Protein AF-A0A1Q3UR33-F1 (afdb_monomer_lite)

Structure (mmCIF, N/CA/C/O backbone):
data_AF-A0A1Q3UR33-F1
#
_entry.id   AF-A0A1Q3UR33-F1
#
loop_
_atom_site.group_PDB
_atom_site.id
_atom_site.type_symbol
_atom_site.label_atom_id
_atom_site.label_alt_id
_atom_site.label_comp_id
_atom_site.label_asym_id
_atom_site.label_entity_id
_atom_site.label_seq_id
_atom_site.pdbx_PDB_ins_code
_atom_site.Cartn_x
_atom_site.Cartn_y
_atom_site.Cartn_z
_atom_site.occupancy
_atom_site.B_iso_or_equiv
_atom_site.auth_seq_id
_atom_site.auth_comp_id
_atom_site.auth_asym_id
_atom_site.auth_atom_id
_atom_site.pdbx_PDB_model_num
ATOM 1 N N . MET A 1 1 ? -14.609 -17.895 -24.649 1.00 32.88 1 MET A N 1
ATOM 2 C CA . MET A 1 1 ? -13.501 -18.134 -23.699 1.00 32.88 1 MET A CA 1
ATOM 3 C C . MET A 1 1 ? -12.536 -16.966 -23.807 1.00 32.88 1 MET A C 1
ATOM 5 O O . MET A 1 1 ? -11.910 -16.804 -24.847 1.00 32.88 1 MET A O 1
ATOM 9 N N . ALA A 1 2 ? -12.515 -16.084 -22.807 1.00 29.06 2 ALA A N 1
ATOM 10 C CA . ALA A 1 2 ? -11.642 -14.914 -22.807 1.00 29.06 2 ALA A CA 1
ATOM 11 C C . ALA A 1 2 ? -10.185 -15.368 -22.636 1.00 29.06 2 ALA A C 1
ATOM 13 O O . ALA A 1 2 ? -9.880 -16.125 -21.716 1.00 29.06 2 ALA A O 1
ATOM 14 N N . ARG A 1 3 ? -9.291 -14.920 -23.525 1.00 26.41 3 ARG A N 1
ATOM 15 C CA . ARG A 1 3 ? -7.846 -15.006 -23.297 1.00 26.41 3 ARG A CA 1
ATOM 16 C C . ARG A 1 3 ? -7.556 -14.203 -22.029 1.00 26.41 3 ARG A C 1
ATOM 18 O O . ARG A 1 3 ? -7.662 -12.981 -22.063 1.00 26.41 3 ARG A O 1
ATOM 25 N N . GLN A 1 4 ? -7.217 -14.875 -20.930 1.00 27.91 4 GLN A N 1
ATOM 26 C CA . GLN A 1 4 ? -6.514 -14.233 -19.825 1.00 27.91 4 GLN A CA 1
ATOM 27 C C . GLN A 1 4 ? -5.222 -13.672 -20.417 1.00 27.91 4 GLN A C 1
ATOM 29 O O . GLN A 1 4 ? -4.294 -14.414 -20.740 1.00 27.91 4 GLN A O 1
ATOM 34 N N . SER A 1 5 ? -5.181 -12.362 -20.651 1.00 31.56 5 SER A N 1
ATOM 35 C CA . SER A 1 5 ? -3.905 -11.686 -20.788 1.00 31.56 5 SER A CA 1
ATOM 36 C C . SER A 1 5 ? -3.177 -11.924 -19.472 1.00 31.56 5 SER A C 1
ATOM 38 O O . SER A 1 5 ? -3.648 -11.464 -18.432 1.00 31.56 5 SER A O 1
ATOM 40 N N . ASN A 1 6 ? -2.066 -12.659 -19.506 1.00 35.00 6 ASN A N 1
ATOM 41 C CA . ASN A 1 6 ? -1.086 -12.679 -18.423 1.00 35.00 6 ASN A CA 1
ATOM 42 C C . ASN A 1 6 ? -0.502 -11.264 -18.308 1.00 35.00 6 ASN A C 1
ATOM 44 O O . ASN A 1 6 ? 0.584 -10.980 -18.809 1.00 35.00 6 ASN A O 1
ATOM 48 N N . GLN A 1 7 ? -1.291 -10.342 -17.762 1.00 40.16 7 GLN A N 1
ATOM 49 C CA . GLN A 1 7 ? -0.897 -8.968 -17.540 1.00 40.16 7 GLN A CA 1
ATOM 50 C C . GLN A 1 7 ? 0.020 -8.997 -16.320 1.00 40.16 7 GLN A C 1
ATOM 52 O O . GLN A 1 7 ? -0.397 -9.247 -15.194 1.00 40.16 7 GLN A O 1
ATOM 57 N N . THR A 1 8 ? 1.311 -8.885 -16.597 1.00 47.19 8 THR A N 1
ATOM 58 C CA . THR A 1 8 ? 2.378 -8.869 -15.603 1.00 47.19 8 THR A CA 1
ATOM 59 C C . THR A 1 8 ? 2.356 -7.513 -14.904 1.00 47.19 8 THR A C 1
ATOM 61 O O . THR A 1 8 ? 2.873 -6.533 -15.442 1.00 47.19 8 THR A O 1
ATOM 64 N N . ASP A 1 9 ? 1.754 -7.437 -13.718 1.00 55.03 9 ASP A N 1
ATOM 65 C CA . ASP A 1 9 ? 1.777 -6.208 -12.927 1.00 55.03 9 ASP A CA 1
ATOM 66 C C . ASP A 1 9 ? 3.160 -6.017 -12.291 1.00 55.03 9 ASP A C 1
ATOM 68 O O . ASP A 1 9 ? 3.659 -6.853 -11.535 1.00 55.03 9 ASP A O 1
ATOM 72 N N . HIS A 1 10 ? 3.790 -4.882 -12.582 1.00 70.25 10 HIS A N 1
ATOM 73 C CA . HIS A 1 10 ? 5.015 -4.456 -11.905 1.00 70.25 10 HIS A CA 1
ATOM 74 C C . HIS A 1 10 ? 4.724 -4.147 -10.431 1.00 70.25 10 HIS A C 1
ATOM 76 O O . HIS A 1 10 ? 3.625 -3.719 -10.097 1.00 70.25 10 HIS A O 1
ATOM 82 N N . SER A 1 11 ? 5.700 -4.298 -9.533 1.00 76.69 11 SER A N 1
ATOM 83 C CA . SER A 1 11 ? 5.439 -4.314 -8.081 1.00 76.69 11 SER A CA 1
ATOM 84 C C . SER A 1 11 ? 4.711 -3.069 -7.534 1.00 76.69 11 SER A C 1
ATOM 86 O O . SER A 1 11 ? 3.832 -3.210 -6.688 1.00 76.69 11 SER A O 1
ATOM 88 N N . SER A 1 12 ? 5.011 -1.861 -8.033 1.00 80.62 12 SER A N 1
ATOM 89 C CA . SER A 1 12 ? 4.276 -0.631 -7.668 1.00 80.62 12 SER A CA 1
ATOM 90 C C . SER A 1 12 ? 2.839 -0.613 -8.215 1.00 80.62 12 SER A C 1
ATOM 92 O O . SER A 1 12 ? 1.917 -0.174 -7.529 1.00 80.62 12 SER A O 1
ATOM 94 N N . GLN A 1 13 ? 2.627 -1.123 -9.433 1.00 81.06 13 GLN A N 1
ATOM 95 C CA . GLN A 1 13 ? 1.297 -1.246 -10.043 1.00 81.06 13 GLN A CA 1
ATOM 96 C C . GLN A 1 13 ? 0.459 -2.277 -9.287 1.00 81.06 13 GLN A C 1
ATOM 98 O O . GLN A 1 13 ? -0.634 -1.956 -8.836 1.00 81.06 13 GLN A O 1
ATOM 103 N N . TRP A 1 14 ? 1.022 -3.466 -9.064 1.00 85.88 14 TRP A N 1
ATOM 104 C CA . TRP A 1 14 ? 0.406 -4.540 -8.293 1.00 85.88 14 TRP A CA 1
ATOM 105 C C . TRP A 1 14 ? -0.107 -4.025 -6.946 1.00 85.88 14 TRP A C 1
ATOM 107 O O . TRP A 1 14 ? -1.259 -4.251 -6.581 1.00 85.88 14 TRP A O 1
ATOM 117 N N . LEU A 1 15 ? 0.737 -3.259 -6.248 1.00 88.06 15 LEU A N 1
ATOM 118 C CA . LEU A 1 15 ? 0.425 -2.668 -4.955 1.00 88.06 15 LEU A CA 1
ATOM 119 C C . LEU A 1 15 ? -0.636 -1.571 -5.036 1.00 88.06 15 LEU A C 1
ATOM 121 O O . LEU A 1 15 ? -1.525 -1.521 -4.191 1.00 88.06 15 LEU A O 1
ATOM 125 N N . THR A 1 16 ? -0.554 -0.706 -6.046 1.00 89.69 16 THR A N 1
ATOM 126 C CA . THR A 1 16 ? -1.559 0.335 -6.301 1.00 89.69 16 THR A CA 1
ATOM 127 C C . THR A 1 16 ? -2.931 -0.285 -6.551 1.00 89.69 16 THR A C 1
ATOM 129 O O . THR A 1 16 ? -3.921 0.166 -5.975 1.00 89.69 16 THR A O 1
ATOM 132 N N . ASP A 1 17 ? -3.000 -1.343 -7.355 1.00 90.50 17 ASP A N 1
ATOM 133 C CA . ASP A 1 17 ? -4.259 -2.014 -7.665 1.00 90.50 17 ASP A CA 1
ATOM 134 C C . ASP A 1 17 ? -4.840 -2.698 -6.428 1.00 90.50 17 ASP A C 1
ATOM 136 O O . ASP A 1 17 ? -6.010 -2.481 -6.116 1.00 90.50 17 ASP A O 1
ATOM 140 N N . ARG A 1 18 ? -4.016 -3.416 -5.649 1.00 93.06 18 ARG A N 1
ATOM 141 C CA . ARG A 1 18 ? -4.485 -4.060 -4.412 1.00 93.06 18 ARG A CA 1
ATOM 142 C C . ARG A 1 18 ? -4.904 -3.053 -3.341 1.00 93.06 18 ARG A C 1
ATOM 144 O O . ARG A 1 18 ? -5.866 -3.295 -2.614 1.00 93.06 18 ARG A O 1
ATOM 151 N N . ALA A 1 19 ? -4.219 -1.911 -3.250 1.00 93.06 19 ALA A N 1
ATOM 152 C CA . ALA A 1 19 ? -4.576 -0.841 -2.324 1.00 93.06 19 ALA A CA 1
ATOM 153 C C . ALA A 1 19 ? -5.941 -0.221 -2.661 1.00 93.06 19 ALA A C 1
ATOM 155 O O . ALA A 1 19 ? -6.745 0.000 -1.760 1.00 93.06 19 ALA A O 1
ATOM 156 N N . ASN A 1 20 ? -6.227 0.043 -3.941 1.00 94.19 20 ASN A N 1
ATOM 157 C CA . ASN A 1 20 ? -7.502 0.650 -4.348 1.00 94.19 20 ASN A CA 1
ATOM 158 C C . ASN A 1 20 ? -8.646 -0.357 -4.524 1.00 94.19 20 ASN A C 1
ATOM 160 O O . ASN A 1 20 ? -9.801 0.061 -4.507 1.00 94.19 20 ASN A O 1
ATOM 164 N N . GLY A 1 21 ? -8.340 -1.643 -4.701 1.00 94.75 21 GLY A N 1
ATOM 165 C CA . GLY A 1 21 ? -9.314 -2.721 -4.832 1.00 94.75 21 GLY A CA 1
ATOM 166 C C . GLY A 1 21 ? -9.551 -3.436 -3.506 1.00 94.75 21 GLY A C 1
ATOM 167 O O . GLY A 1 21 ? -10.354 -3.018 -2.673 1.00 94.75 21 GLY A O 1
ATOM 168 N N . GLU A 1 22 ? -8.853 -4.547 -3.319 1.00 96.44 22 GLU A N 1
ATOM 169 C CA . GLU A 1 22 ? -9.134 -5.547 -2.297 1.00 96.44 22 GLU A CA 1
ATOM 170 C C . GLU A 1 22 ? -8.883 -5.033 -0.872 1.00 96.44 22 GLU A C 1
ATOM 172 O O . GLU A 1 22 ? -9.696 -5.295 0.017 1.00 96.44 22 GLU A O 1
ATOM 177 N N . LEU A 1 23 ? -7.810 -4.263 -0.644 1.00 96.56 23 LEU A N 1
ATOM 178 C CA . LEU A 1 23 ? -7.525 -3.685 0.675 1.00 96.56 23 LEU A CA 1
ATOM 179 C C . LEU A 1 23 ? -8.502 -2.564 1.034 1.00 96.56 23 LEU A C 1
ATOM 181 O O . LEU A 1 23 ? -8.947 -2.488 2.178 1.00 96.56 23 LEU A O 1
ATOM 185 N N . ARG A 1 24 ? -8.881 -1.717 0.072 1.00 96.56 24 ARG A N 1
ATOM 186 C CA . ARG A 1 24 ? -9.920 -0.704 0.288 1.00 96.56 24 ARG A CA 1
ATOM 187 C C . ARG A 1 24 ? -11.250 -1.362 0.647 1.00 96.56 24 ARG A C 1
ATOM 189 O O . ARG A 1 24 ? -11.842 -1.004 1.659 1.00 96.56 24 ARG A O 1
ATOM 196 N N . ALA A 1 25 ? -11.663 -2.373 -0.117 1.00 96.62 25 ALA A N 1
ATOM 197 C CA . ALA A 1 25 ? -12.880 -3.124 0.164 1.00 96.62 25 ALA A CA 1
ATOM 198 C C . ALA A 1 25 ? -12.830 -3.813 1.539 1.00 96.62 25 ALA A C 1
ATOM 200 O O . ALA A 1 25 ? -13.837 -3.865 2.238 1.00 96.62 25 ALA A O 1
ATOM 201 N N . LEU A 1 26 ? -11.669 -4.335 1.951 1.00 96.88 26 LEU A N 1
ATOM 202 C CA . LEU A 1 26 ? -11.465 -4.888 3.292 1.00 96.88 26 LEU A CA 1
ATOM 203 C C . LEU A 1 26 ? -11.691 -3.830 4.384 1.00 96.88 26 LEU A C 1
ATOM 205 O O . LEU A 1 26 ? -12.448 -4.079 5.318 1.00 96.88 26 LEU A O 1
ATOM 209 N N . ILE A 1 27 ? -11.074 -2.654 4.253 1.00 97.12 27 ILE A N 1
ATOM 210 C CA . ILE A 1 27 ? -11.222 -1.530 5.192 1.00 97.12 27 ILE A CA 1
ATOM 211 C C . ILE A 1 27 ? -12.694 -1.098 5.297 1.00 97.12 27 ILE A C 1
ATOM 213 O O . ILE A 1 27 ? -13.220 -0.965 6.403 1.00 97.12 27 ILE A O 1
ATOM 217 N N . GLU A 1 28 ? -13.375 -0.966 4.158 1.00 96.69 28 GLU A N 1
ATOM 218 C CA . GLU A 1 28 ? -14.790 -0.585 4.081 1.00 96.69 28 GLU A CA 1
ATOM 219 C C . GLU A 1 28 ? -15.706 -1.638 4.725 1.00 96.69 28 GLU A C 1
ATOM 221 O O . GLU A 1 28 ? -16.582 -1.287 5.517 1.00 96.69 28 GLU A O 1
ATOM 226 N N . ARG A 1 29 ? -15.457 -2.939 4.504 1.00 96.31 29 ARG A N 1
ATOM 227 C CA . ARG A 1 29 ? -16.192 -4.024 5.188 1.00 96.31 29 ARG A CA 1
ATOM 228 C C . ARG A 1 29 ? -16.008 -4.015 6.706 1.00 96.31 29 ARG A C 1
ATOM 230 O O . ARG A 1 29 ? -16.906 -4.445 7.423 1.00 96.31 29 ARG A O 1
ATOM 237 N N . LYS A 1 30 ? -14.860 -3.544 7.201 1.00 96.44 30 LYS A N 1
ATOM 238 C CA . LYS A 1 30 ? -14.590 -3.382 8.640 1.00 96.44 30 LYS A CA 1
ATOM 239 C C . LYS A 1 30 ? -15.172 -2.073 9.205 1.00 96.44 30 LYS A C 1
ATOM 241 O O . LYS A 1 30 ? -14.981 -1.797 10.385 1.00 96.44 30 LYS A O 1
ATOM 246 N N . GLY A 1 31 ? -15.901 -1.294 8.398 1.00 96.62 31 GLY A N 1
ATOM 247 C CA . GLY A 1 31 ? -16.618 -0.090 8.827 1.00 96.62 31 GLY A CA 1
ATOM 248 C C . GLY A 1 31 ? -15.803 1.203 8.765 1.00 96.62 31 GLY A C 1
ATOM 249 O O . GLY A 1 31 ? -16.187 2.190 9.389 1.00 96.62 31 GLY A O 1
ATOM 250 N N . PHE A 1 32 ? -14.687 1.216 8.034 1.00 97.62 32 PHE A N 1
ATOM 251 C CA . PHE A 1 32 ? -13.816 2.383 7.905 1.00 97.62 32 PHE A CA 1
ATOM 252 C C . PHE A 1 32 ? -13.825 2.939 6.481 1.00 97.62 32 PHE A C 1
ATOM 254 O O . PHE A 1 32 ? -13.931 2.194 5.513 1.00 97.62 32 PHE A O 1
ATOM 261 N N . THR A 1 33 ? -13.626 4.248 6.342 1.00 95.50 33 THR A N 1
ATOM 262 C CA . THR A 1 33 ? -13.581 4.915 5.033 1.00 95.50 33 THR A CA 1
ATOM 263 C C . THR A 1 33 ? -12.267 5.662 4.875 1.00 95.50 33 THR A C 1
ATOM 265 O O . THR A 1 33 ? -11.789 6.304 5.811 1.00 95.50 33 THR A O 1
ATOM 268 N N . LEU A 1 34 ? -11.679 5.601 3.681 1.00 94.81 34 LEU A N 1
ATOM 269 C CA . LEU A 1 34 ? -10.498 6.395 3.351 1.00 94.81 34 LEU A CA 1
ATOM 270 C C . LEU A 1 34 ? -10.875 7.876 3.208 1.00 94.81 34 LEU A C 1
ATOM 272 O O . LEU A 1 34 ? -11.838 8.214 2.524 1.00 94.81 34 LEU A O 1
ATOM 276 N N . LYS A 1 35 ? -10.068 8.772 3.781 1.00 93.50 35 LYS A N 1
ATOM 277 C CA . LYS A 1 35 ? -10.186 10.235 3.633 1.00 93.50 35 LYS A CA 1
ATOM 278 C C . LYS A 1 35 ? -9.474 10.767 2.379 1.00 93.50 35 LYS A C 1
ATOM 280 O O . LYS A 1 35 ? -9.199 11.956 2.275 1.00 93.50 35 LYS A O 1
ATOM 285 N N . CYS A 1 36 ? -9.158 9.891 1.427 1.00 90.25 36 CYS A N 1
ATOM 286 C CA . CYS A 1 36 ? -8.543 10.228 0.145 1.00 90.25 36 CYS A CA 1
ATOM 287 C C . CYS A 1 36 ? -9.326 9.582 -1.003 1.00 90.25 36 CYS A C 1
ATOM 289 O O . CYS A 1 36 ? -10.025 8.584 -0.813 1.00 90.25 36 CYS A O 1
ATOM 291 N N . GLY A 1 37 ? -9.212 10.151 -2.204 1.00 88.81 37 GLY A N 1
ATOM 292 C CA . GLY A 1 37 ? -9.890 9.609 -3.382 1.00 88.81 37 GLY A CA 1
ATOM 293 C C . GLY A 1 37 ? -9.237 8.315 -3.867 1.00 88.81 37 GLY A C 1
ATOM 294 O O . GLY A 1 37 ? -9.927 7.336 -4.164 1.00 88.81 37 GLY A O 1
ATOM 295 N N . LYS A 1 38 ? -7.901 8.312 -3.898 1.00 91.38 38 LYS A N 1
ATOM 296 C CA . LYS A 1 38 ? -7.061 7.242 -4.442 1.00 91.38 38 LYS A CA 1
ATOM 297 C C . LYS A 1 38 ? -5.797 7.068 -3.601 1.00 91.38 38 LYS A C 1
ATOM 299 O O . LYS A 1 38 ? -5.287 8.032 -3.033 1.00 91.38 38 LYS A O 1
ATOM 304 N N . VAL A 1 39 ? -5.277 5.843 -3.576 1.00 91.12 39 VAL A N 1
ATOM 305 C CA . VAL A 1 39 ? -3.987 5.492 -2.970 1.00 91.12 39 VAL A CA 1
ATOM 306 C C . VAL A 1 39 ? -3.000 5.062 -4.058 1.00 91.12 39 VAL A C 1
ATOM 308 O O . VAL A 1 39 ? -3.315 4.201 -4.868 1.00 91.12 39 VAL A O 1
ATOM 311 N N . LEU A 1 40 ? -1.789 5.611 -4.092 1.00 88.50 40 LEU A N 1
ATOM 312 C CA . LEU A 1 40 ? -0.705 5.129 -4.956 1.00 88.50 40 LEU A CA 1
ATOM 313 C C . LEU A 1 40 ? 0.296 4.310 -4.144 1.00 88.50 40 LEU A C 1
ATOM 315 O O . LEU A 1 40 ? 0.797 4.783 -3.130 1.00 88.50 40 LEU A O 1
ATOM 319 N N . GLY A 1 41 ? 0.611 3.097 -4.593 1.00 87.00 41 GLY A N 1
ATOM 320 C CA . GLY A 1 41 ? 1.654 2.253 -4.014 1.00 87.00 41 GLY A CA 1
ATOM 321 C C . GLY A 1 41 ? 2.962 2.394 -4.786 1.00 87.00 41 GLY A C 1
ATOM 322 O O . GLY A 1 41 ? 3.002 2.154 -5.990 1.00 87.00 41 GLY A O 1
ATOM 323 N N . VAL A 1 42 ? 4.046 2.767 -4.108 1.00 81.62 42 VAL A N 1
ATOM 324 C CA . VAL A 1 42 ? 5.343 3.043 -4.741 1.00 81.62 42 VAL A CA 1
ATOM 325 C C . VAL A 1 42 ? 6.439 2.260 -4.037 1.00 81.62 42 VAL A C 1
ATOM 327 O O . VAL A 1 42 ? 6.669 2.457 -2.849 1.00 81.62 42 VAL A O 1
ATOM 330 N N . ILE A 1 43 ? 7.166 1.407 -4.758 1.00 79.50 43 ILE A N 1
ATOM 331 C CA . ILE A 1 43 ? 8.391 0.791 -4.232 1.00 79.50 43 ILE A CA 1
ATOM 332 C C . ILE A 1 43 ? 9.539 1.793 -4.344 1.00 79.50 43 ILE A C 1
ATOM 334 O O . ILE A 1 43 ? 9.966 2.121 -5.447 1.00 79.50 43 ILE A O 1
ATOM 338 N N . GLY A 1 44 ? 10.038 2.276 -3.210 1.00 75.38 44 GLY A N 1
ATOM 339 C CA . GLY A 1 44 ? 11.082 3.294 -3.144 1.00 75.38 44 GLY A CA 1
ATOM 340 C C . GLY A 1 44 ? 10.870 4.263 -1.985 1.00 75.38 44 GLY A C 1
ATOM 341 O O . GLY A 1 44 ? 10.252 3.943 -0.973 1.00 75.38 44 GLY A O 1
ATOM 342 N N . SER A 1 45 ? 11.410 5.465 -2.126 1.00 73.00 45 SER A N 1
ATOM 343 C CA . SER A 1 45 ? 11.347 6.537 -1.139 1.00 73.00 45 SER A CA 1
ATOM 344 C C . SER A 1 45 ? 10.949 7.857 -1.799 1.00 73.00 45 SER A C 1
ATOM 346 O O . SER A 1 45 ? 11.222 8.066 -2.989 1.00 73.00 45 SER A O 1
ATOM 348 N N . PRO A 1 46 ? 10.346 8.785 -1.042 1.00 69.94 46 PRO A N 1
ATOM 349 C CA . PRO A 1 46 ? 10.087 10.124 -1.545 1.00 69.94 46 PRO A CA 1
ATOM 350 C C . PRO A 1 46 ? 11.399 10.858 -1.878 1.00 69.94 46 PRO A C 1
ATOM 352 O O . PRO A 1 46 ? 12.488 10.486 -1.430 1.00 69.94 46 PRO A O 1
ATOM 355 N N . ILE A 1 47 ? 11.284 11.927 -2.673 1.00 60.59 47 ILE A N 1
ATOM 356 C CA . ILE A 1 47 ? 12.379 12.658 -3.348 1.00 60.59 47 ILE A CA 1
ATOM 357 C C . ILE A 1 47 ? 13.563 13.031 -2.427 1.00 60.59 47 ILE A C 1
ATOM 359 O O . ILE A 1 47 ? 14.698 13.101 -2.900 1.00 60.59 47 ILE A O 1
ATOM 363 N N . ASN A 1 48 ? 13.326 13.191 -1.120 1.00 56.06 48 ASN A N 1
ATOM 364 C CA . ASN A 1 48 ? 14.317 13.640 -0.138 1.00 56.06 48 ASN A CA 1
ATOM 365 C C . ASN A 1 48 ? 15.105 12.521 0.567 1.00 56.06 48 ASN A C 1
ATOM 367 O O . ASN A 1 48 ? 15.918 12.827 1.435 1.00 56.06 48 ASN A O 1
ATOM 371 N N . GLY A 1 49 ? 14.900 11.243 0.221 1.00 48.41 49 GLY A N 1
ATOM 372 C CA . GLY A 1 49 ? 15.820 10.135 0.535 1.00 48.41 49 GLY A CA 1
ATOM 373 C C . GLY A 1 49 ? 16.171 9.877 2.013 1.00 48.41 49 GLY A C 1
ATOM 374 O O . GLY A 1 49 ? 17.061 9.072 2.274 1.00 48.41 49 GLY A O 1
ATOM 375 N N . ARG A 1 50 ? 15.522 10.539 2.984 1.00 48.94 50 ARG A N 1
ATOM 376 C CA . ARG A 1 50 ? 15.903 10.500 4.412 1.00 48.94 50 ARG A CA 1
ATOM 377 C C . ARG A 1 50 ? 15.214 9.415 5.241 1.00 48.94 50 ARG A C 1
ATOM 379 O O . ARG A 1 50 ? 15.550 9.246 6.410 1.00 48.94 50 ARG A O 1
ATOM 386 N N . THR A 1 51 ? 14.302 8.639 4.679 1.00 50.09 51 THR A N 1
ATOM 387 C CA . THR A 1 51 ? 13.467 7.704 5.449 1.00 50.09 51 THR A CA 1
ATOM 388 C C . THR A 1 51 ? 13.916 6.252 5.296 1.00 50.09 51 THR A C 1
ATOM 390 O O . THR A 1 51 ? 13.157 5.359 4.949 1.00 50.09 51 THR A O 1
ATOM 393 N N . ALA A 1 52 ? 15.173 5.981 5.654 1.00 49.31 52 ALA A N 1
ATOM 394 C CA . ALA A 1 52 ? 15.737 4.627 5.663 1.00 49.31 52 ALA A CA 1
ATOM 395 C C . ALA A 1 52 ? 15.151 3.689 6.749 1.00 49.31 52 ALA A C 1
ATOM 397 O O . ALA A 1 52 ? 15.519 2.519 6.795 1.00 49.31 52 ALA A O 1
ATOM 398 N N . LYS A 1 53 ? 14.276 4.172 7.650 1.00 52.59 53 LYS A N 1
ATOM 399 C CA . LYS A 1 53 ? 13.834 3.410 8.840 1.00 52.59 53 LYS A CA 1
ATOM 400 C C . LYS A 1 53 ? 12.397 2.878 8.798 1.00 52.59 53 LYS A C 1
ATOM 402 O O . LYS A 1 53 ? 12.089 1.986 9.584 1.00 52.59 53 LYS A O 1
ATOM 407 N N . ALA A 1 54 ? 11.516 3.412 7.953 1.00 59.06 54 ALA A N 1
ATOM 408 C CA . ALA A 1 54 ? 10.119 2.976 7.892 1.00 59.06 54 ALA A CA 1
ATOM 409 C C . ALA A 1 54 ? 9.916 1.991 6.732 1.00 59.06 54 ALA A C 1
ATOM 411 O O . ALA A 1 54 ? 10.415 2.220 5.634 1.00 59.06 54 ALA A O 1
ATOM 412 N N . ILE A 1 55 ? 9.193 0.893 6.979 1.00 67.75 55 ILE A N 1
ATOM 413 C CA . ILE A 1 55 ? 8.893 -0.122 5.951 1.00 67.75 55 ILE A CA 1
ATOM 414 C C . ILE A 1 55 ? 7.895 0.431 4.923 1.00 67.75 55 ILE A C 1
ATOM 416 O O . ILE A 1 55 ? 7.993 0.124 3.737 1.00 67.75 55 ILE A O 1
ATOM 420 N N . ALA A 1 56 ? 6.987 1.294 5.378 1.00 76.25 56 ALA A N 1
ATOM 421 C CA . ALA A 1 56 ? 6.099 2.083 4.544 1.00 76.25 56 ALA A CA 1
ATOM 422 C C . ALA A 1 56 ? 6.005 3.515 5.095 1.00 76.25 56 ALA A C 1
ATOM 424 O O . ALA A 1 56 ? 5.933 3.707 6.311 1.00 76.25 56 ALA A O 1
ATOM 425 N N . GLU A 1 57 ? 6.003 4.510 4.216 1.00 80.62 57 GLU A N 1
ATOM 426 C CA . GLU A 1 57 ? 5.809 5.924 4.521 1.00 80.62 57 GLU A CA 1
ATOM 427 C C . GLU A 1 57 ? 4.553 6.433 3.811 1.00 80.62 57 GLU A C 1
ATOM 429 O O . GLU A 1 57 ? 4.398 6.267 2.603 1.00 80.62 57 GLU A O 1
ATOM 434 N N . TYR A 1 58 ? 3.661 7.067 4.570 1.00 85.25 58 TYR A N 1
ATOM 435 C CA . TYR A 1 58 ? 2.448 7.694 4.057 1.00 85.25 58 TYR A CA 1
ATOM 436 C C . TYR A 1 58 ? 2.701 9.170 3.729 1.00 85.25 58 TYR A C 1
ATOM 438 O O . TYR A 1 58 ? 3.104 9.954 4.596 1.00 85.25 58 TYR A O 1
ATOM 446 N N . LEU A 1 59 ? 2.421 9.561 2.488 1.00 84.81 59 LEU A N 1
ATOM 447 C CA . LEU A 1 59 ? 2.236 10.950 2.087 1.00 84.81 59 LEU A CA 1
ATOM 448 C C . LEU A 1 59 ? 0.740 11.232 1.913 1.00 84.81 59 LEU A C 1
ATOM 450 O O . LEU A 1 59 ? 0.074 10.516 1.159 1.00 84.81 59 LEU A O 1
ATOM 454 N N . PRO A 1 60 ? 0.213 12.258 2.597 1.00 83.00 60 PRO A N 1
ATOM 455 C CA . PRO A 1 60 ? -1.199 12.573 2.556 1.00 83.00 60 PRO A CA 1
ATOM 456 C C . PRO A 1 60 ? -1.563 13.276 1.236 1.00 83.00 60 PRO A C 1
ATOM 458 O O . PRO A 1 60 ? -0.661 13.730 0.521 1.00 83.00 60 PRO A O 1
ATOM 461 N N . PRO A 1 61 ? -2.862 13.367 0.902 1.00 83.56 61 PRO A N 1
ATOM 462 C CA . PRO A 1 61 ? -3.342 13.952 -0.348 1.00 83.56 61 PRO A CA 1
ATOM 463 C C . PRO A 1 61 ? -2.815 15.355 -0.651 1.00 83.56 61 PRO A C 1
ATOM 465 O O . PRO A 1 61 ? -2.556 15.668 -1.806 1.00 83.56 61 PRO A O 1
ATOM 468 N N . GLU A 1 62 ? -2.578 16.187 0.359 1.00 81.75 62 GLU A N 1
ATOM 469 C CA . GLU A 1 62 ? -2.102 17.566 0.189 1.00 81.75 62 GLU A CA 1
ATOM 470 C C . GLU A 1 62 ? -0.667 17.635 -0.359 1.00 81.75 62 GLU A C 1
ATOM 472 O O . GLU A 1 62 ? -0.222 18.686 -0.809 1.00 81.75 62 GLU A O 1
ATOM 477 N N . ALA A 1 63 ? 0.073 16.521 -0.324 1.00 75.56 63 ALA A N 1
ATOM 478 C CA . ALA A 1 63 ? 1.394 16.405 -0.938 1.00 75.56 63 ALA A CA 1
ATOM 479 C C . ALA A 1 63 ? 1.340 16.019 -2.429 1.00 75.56 63 ALA A C 1
ATOM 481 O O . ALA A 1 63 ? 2.389 15.926 -3.069 1.00 75.56 63 ALA A O 1
ATOM 482 N N . SER A 1 64 ? 0.148 15.752 -2.969 1.00 72.75 64 SER A N 1
ATOM 483 C CA . SER A 1 64 ? -0.080 15.445 -4.382 1.00 72.75 64 SER A CA 1
ATOM 484 C C . SER A 1 64 ? -0.613 16.665 -5.133 1.00 72.75 64 SER A C 1
ATOM 486 O O . SER A 1 64 ? -1.255 17.533 -4.548 1.00 72.75 64 SER A O 1
ATOM 488 N N . GLU A 1 65 ? -0.354 16.727 -6.439 1.00 72.88 65 GLU A N 1
ATOM 489 C CA . GLU A 1 65 ? -0.769 17.851 -7.290 1.00 72.88 65 GLU A CA 1
ATOM 490 C C . GLU A 1 65 ? -2.297 17.990 -7.389 1.00 72.88 65 GLU A C 1
ATOM 492 O O . GLU A 1 65 ? -2.815 19.102 -7.429 1.00 72.88 65 GLU A O 1
ATOM 497 N N . ASP A 1 66 ? -3.029 16.871 -7.352 1.00 77.19 66 ASP A N 1
ATOM 498 C CA . ASP A 1 66 ? -4.496 16.866 -7.383 1.00 77.19 66 ASP A CA 1
ATOM 499 C C . ASP A 1 66 ? -5.147 17.131 -6.011 1.00 77.19 66 ASP A C 1
ATOM 501 O O . ASP A 1 66 ? -6.373 17.258 -5.924 1.00 77.19 66 ASP A O 1
ATOM 505 N N . GLY A 1 67 ? -4.351 17.191 -4.935 1.00 76.50 67 GLY A N 1
ATOM 506 C CA . GLY A 1 67 ? -4.816 17.366 -3.558 1.00 76.50 67 GLY A CA 1
ATOM 507 C C . GLY A 1 67 ? -5.703 16.230 -3.027 1.00 76.50 67 GLY A C 1
ATOM 508 O O . GLY A 1 67 ? -6.334 16.388 -1.983 1.00 76.50 67 GLY A O 1
ATOM 509 N N . LYS A 1 68 ? -5.814 15.102 -3.740 1.00 86.12 68 LYS A N 1
ATOM 510 C CA . LYS A 1 68 ? -6.781 14.014 -3.481 1.00 86.12 68 LYS A CA 1
ATOM 511 C C . LYS A 1 68 ? -6.137 12.634 -3.405 1.00 86.12 68 LYS A C 1
ATOM 513 O O . LYS A 1 68 ? -6.767 11.704 -2.884 1.00 86.12 68 LYS A O 1
ATOM 518 N N . THR A 1 69 ? -4.911 12.492 -3.896 1.00 85.12 69 THR A N 1
ATOM 519 C CA . THR A 1 69 ? -4.215 11.215 -4.005 1.00 85.12 69 THR A CA 1
ATOM 520 C C . THR A 1 69 ? -3.201 11.031 -2.878 1.00 85.12 69 THR A C 1
ATOM 522 O O . THR A 1 69 ? -2.172 11.700 -2.810 1.00 85.12 69 THR A O 1
ATOM 525 N N . ALA A 1 70 ? -3.452 10.063 -1.997 1.00 88.12 70 ALA A N 1
ATOM 526 C CA . ALA A 1 70 ? -2.464 9.648 -1.008 1.00 88.12 70 ALA A CA 1
ATOM 527 C C . ALA A 1 70 ? -1.408 8.740 -1.652 1.00 88.12 70 ALA A C 1
ATOM 529 O O . ALA A 1 70 ? -1.728 7.923 -2.515 1.00 88.12 70 ALA A O 1
ATOM 530 N N . THR A 1 71 ? -0.153 8.828 -1.212 1.00 87.06 71 THR A N 1
ATOM 531 C CA . THR A 1 71 ? 0.930 7.971 -1.722 1.00 87.06 71 THR A CA 1
ATOM 532 C C . THR A 1 71 ? 1.590 7.192 -0.595 1.00 87.06 71 THR A C 1
ATOM 534 O O . THR A 1 71 ? 1.960 7.751 0.433 1.00 87.06 71 THR A O 1
ATOM 537 N N . LEU A 1 72 ? 1.768 5.893 -0.803 1.00 86.94 72 LEU A N 1
ATOM 538 C CA . LEU A 1 72 ? 2.442 4.970 0.095 1.00 86.94 72 LEU A CA 1
ATOM 539 C C . LEU A 1 72 ? 3.796 4.591 -0.508 1.00 86.94 72 LEU A C 1
ATOM 541 O O . LEU A 1 72 ? 3.856 3.905 -1.529 1.00 86.94 72 LEU A O 1
ATOM 545 N N . PHE A 1 73 ? 4.882 5.021 0.123 1.00 82.56 73 PHE A N 1
ATOM 546 C CA . PHE A 1 73 ? 6.241 4.649 -0.263 1.00 82.56 73 PHE A CA 1
ATOM 547 C C . PHE A 1 73 ? 6.706 3.455 0.549 1.00 82.56 73 PHE A C 1
ATOM 549 O O . PHE A 1 73 ? 6.776 3.528 1.769 1.00 82.56 73 PHE A O 1
ATOM 556 N N . PHE A 1 74 ? 7.060 2.368 -0.116 1.00 78.50 74 PHE A N 1
ATOM 557 C CA . PHE A 1 74 ? 7.479 1.134 0.519 1.00 78.50 74 PHE A CA 1
ATOM 558 C C . PHE A 1 74 ? 8.965 0.916 0.327 1.00 78.50 74 PHE A C 1
ATOM 560 O O . PHE A 1 74 ? 9.451 0.736 -0.791 1.00 78.50 74 PHE A O 1
ATOM 567 N N . ASN A 1 75 ? 9.668 0.819 1.448 1.00 73.12 75 ASN A N 1
ATOM 568 C CA . ASN A 1 75 ? 11.021 0.299 1.486 1.00 73.12 75 ASN A CA 1
ATOM 569 C C . ASN A 1 75 ? 10.976 -1.193 1.830 1.00 73.12 75 ASN A C 1
ATOM 571 O O . ASN A 1 75 ? 11.454 -1.641 2.872 1.00 73.12 75 ASN A O 1
ATOM 575 N N . ILE A 1 76 ? 10.301 -1.958 0.975 1.00 65.50 76 ILE A N 1
ATOM 576 C CA . ILE A 1 76 ? 10.087 -3.388 1.183 1.00 65.50 76 ILE A CA 1
ATOM 577 C C . ILE A 1 76 ? 11.097 -4.207 0.396 1.00 65.50 76 ILE A C 1
ATOM 579 O O . ILE A 1 76 ? 11.511 -3.859 -0.712 1.00 65.50 76 ILE A O 1
ATOM 583 N N . SER A 1 77 ? 11.451 -5.343 0.982 1.00 63.59 77 SER A N 1
ATOM 584 C CA . SER A 1 77 ? 12.129 -6.412 0.275 1.00 63.59 77 SER A CA 1
ATOM 585 C C . SER A 1 77 ? 11.058 -7.399 -0.190 1.00 63.59 77 SER A C 1
ATOM 587 O O . SER A 1 77 ? 10.366 -8.014 0.621 1.00 63.59 77 SER A O 1
ATOM 589 N N . ILE A 1 78 ? 10.862 -7.463 -1.508 1.00 63.44 78 ILE A N 1
ATOM 590 C CA . ILE A 1 78 ? 9.815 -8.265 -2.169 1.00 63.44 78 ILE A CA 1
ATOM 591 C C . ILE A 1 78 ? 10.026 -9.776 -1.928 1.00 63.44 78 ILE A C 1
ATOM 593 O O . ILE A 1 78 ? 9.086 -10.560 -2.012 1.00 63.44 78 ILE A O 1
ATOM 597 N N . ASP A 1 79 ? 11.239 -10.182 -1.543 1.00 62.06 79 ASP A N 1
ATOM 598 C CA . ASP A 1 79 ? 11.603 -11.555 -1.160 1.00 62.06 79 ASP A CA 1
ATOM 599 C C . ASP A 1 79 ? 10.856 -12.086 0.076 1.00 62.06 79 ASP A C 1
ATOM 601 O O . ASP A 1 79 ? 10.807 -13.295 0.281 1.00 62.06 79 ASP A O 1
ATOM 605 N N . LYS A 1 80 ? 10.226 -11.217 0.873 1.00 73.56 80 LYS A N 1
ATOM 606 C CA . LYS A 1 80 ? 9.365 -11.625 1.993 1.00 73.56 80 LYS A CA 1
ATOM 607 C C . LYS A 1 80 ? 7.955 -12.068 1.571 1.00 73.56 80 LYS A C 1
ATOM 609 O O . LYS A 1 80 ? 7.186 -12.518 2.418 1.00 73.56 80 LYS A O 1
ATOM 614 N N . GLY A 1 81 ? 7.621 -11.965 0.284 1.00 79.94 81 GLY A N 1
ATOM 615 C CA . GLY A 1 81 ? 6.369 -12.456 -0.294 1.00 79.94 81 GLY A CA 1
ATOM 616 C C . GLY A 1 81 ? 5.189 -11.482 -0.201 1.00 79.94 81 GLY A C 1
ATOM 617 O O . GLY A 1 81 ? 5.193 -10.518 0.564 1.00 79.94 81 GLY A O 1
ATOM 618 N N . ALA A 1 82 ? 4.150 -11.744 -0.999 1.00 86.75 82 ALA A N 1
ATOM 619 C CA . ALA A 1 82 ? 3.006 -10.847 -1.185 1.00 86.75 82 ALA A CA 1
ATOM 620 C C . ALA A 1 82 ? 2.207 -10.572 0.102 1.00 86.75 82 ALA A C 1
ATOM 622 O O . ALA A 1 82 ? 1.800 -9.436 0.327 1.00 86.75 82 ALA A O 1
ATOM 623 N N . ALA A 1 83 ? 2.039 -11.564 0.983 1.00 89.31 83 ALA A N 1
ATOM 624 C CA . ALA A 1 83 ? 1.322 -11.380 2.250 1.00 89.31 83 ALA A CA 1
ATOM 625 C C . ALA A 1 83 ? 2.021 -10.363 3.168 1.00 89.31 83 ALA A C 1
ATOM 627 O O . ALA A 1 83 ? 1.367 -9.507 3.757 1.00 89.31 83 ALA A O 1
ATOM 628 N N . TYR A 1 84 ? 3.358 -10.402 3.229 1.00 86.38 84 TYR A N 1
ATOM 629 C CA . TYR A 1 84 ? 4.150 -9.416 3.966 1.00 86.38 84 TYR A CA 1
ATOM 630 C C . TYR A 1 84 ? 3.988 -8.008 3.379 1.00 86.38 84 TYR A C 1
ATOM 632 O O . TYR A 1 84 ? 3.871 -7.028 4.114 1.00 86.38 84 TYR A O 1
ATOM 640 N N . VAL A 1 85 ? 3.951 -7.899 2.047 1.00 86.81 85 VAL A N 1
ATOM 641 C CA . VAL A 1 85 ? 3.719 -6.620 1.364 1.00 86.81 85 VAL A CA 1
ATOM 642 C C . VAL A 1 85 ? 2.333 -6.062 1.691 1.00 86.81 85 VAL A C 1
ATOM 644 O O . VAL A 1 85 ? 2.229 -4.887 2.039 1.00 86.81 85 VAL A O 1
ATOM 647 N N . LEU A 1 86 ? 1.283 -6.888 1.624 1.00 91.56 86 LEU A N 1
ATOM 648 C CA . LEU A 1 86 ? -0.088 -6.450 1.902 1.00 91.56 86 LEU A CA 1
ATOM 649 C C . LEU A 1 86 ? -0.327 -6.108 3.374 1.00 91.56 86 LEU A C 1
ATOM 651 O O . LEU A 1 86 ? -1.052 -5.154 3.636 1.00 91.56 86 LEU A O 1
ATOM 655 N N . ASP A 1 87 ? 0.313 -6.799 4.322 1.00 92.06 87 ASP A N 1
ATOM 656 C CA . ASP A 1 87 ? 0.298 -6.410 5.742 1.00 92.06 87 ASP A CA 1
ATOM 657 C C . ASP A 1 87 ? 0.797 -4.966 5.915 1.00 92.06 87 ASP A C 1
ATOM 659 O O . ASP A 1 87 ? 0.106 -4.093 6.449 1.00 92.06 87 ASP A O 1
ATOM 663 N N . HIS A 1 88 ? 1.986 -4.676 5.384 1.00 90.19 88 HIS A N 1
ATOM 664 C CA . HIS A 1 88 ? 2.549 -3.332 5.459 1.00 90.19 88 HIS A CA 1
ATOM 665 C C . HIS A 1 88 ? 1.725 -2.301 4.690 1.00 90.19 88 HIS A C 1
ATOM 667 O O . HIS A 1 88 ? 1.641 -1.149 5.124 1.00 90.19 88 HIS A O 1
ATOM 673 N N . ALA A 1 89 ? 1.097 -2.701 3.586 1.00 91.88 89 ALA A N 1
ATOM 674 C CA . ALA A 1 89 ? 0.216 -1.828 2.831 1.00 91.88 89 ALA A CA 1
ATOM 675 C C . ALA A 1 89 ? -1.036 -1.463 3.617 1.00 91.88 89 ALA A C 1
ATOM 677 O O . ALA A 1 89 ? -1.356 -0.282 3.730 1.00 91.88 89 ALA A O 1
ATOM 678 N N . LEU A 1 90 ? -1.678 -2.446 4.244 1.00 94.50 90 LEU A N 1
ATOM 679 C CA . LEU A 1 90 ? -2.855 -2.233 5.071 1.00 94.50 90 LEU A CA 1
ATOM 680 C C . LEU A 1 90 ? -2.548 -1.300 6.251 1.00 94.50 90 LEU A C 1
ATOM 682 O O . LEU A 1 90 ? -3.294 -0.356 6.498 1.00 94.50 90 LEU A O 1
ATOM 686 N N . ARG A 1 91 ? -1.407 -1.483 6.929 1.00 92.75 91 ARG A N 1
ATOM 687 C CA . ARG A 1 91 ? -0.958 -0.571 8.003 1.00 92.75 91 ARG A CA 1
ATOM 688 C C . ARG A 1 91 ? -0.739 0.851 7.514 1.00 92.75 91 ARG A C 1
ATOM 690 O O . ARG A 1 91 ? -1.073 1.805 8.212 1.00 92.75 91 ARG A O 1
ATOM 697 N N . ALA A 1 92 ? -0.157 1.005 6.332 1.00 91.12 92 ALA A N 1
ATOM 698 C CA . ALA A 1 92 ? 0.061 2.315 5.744 1.00 91.12 92 ALA A CA 1
ATOM 699 C C . ALA A 1 92 ? -1.271 2.970 5.331 1.00 91.12 92 ALA A C 1
ATOM 701 O O . ALA A 1 92 ? -1.446 4.171 5.522 1.00 91.12 92 ALA A O 1
ATOM 702 N N . MET A 1 93 ? -2.248 2.181 4.872 1.00 94.50 93 MET A N 1
ATOM 703 C CA . MET A 1 93 ? -3.606 2.647 4.580 1.00 94.50 93 MET A CA 1
ATOM 704 C C . MET A 1 93 ? -4.388 3.083 5.826 1.00 94.50 93 MET A C 1
ATOM 706 O O . MET A 1 93 ? -5.293 3.901 5.693 1.00 94.50 93 MET A O 1
ATOM 710 N N . VAL A 1 94 ? -4.024 2.648 7.039 1.00 95.44 94 VAL A N 1
ATOM 711 C CA . VAL A 1 94 ? -4.616 3.205 8.273 1.00 95.44 94 VAL A CA 1
ATOM 712 C C . VAL A 1 94 ? -4.404 4.719 8.351 1.00 95.44 94 VAL A C 1
ATOM 714 O O . VAL A 1 94 ? -5.317 5.436 8.749 1.00 95.44 94 VAL A O 1
ATOM 717 N N . HIS A 1 95 ? -3.267 5.240 7.878 1.00 93.62 95 HIS A N 1
ATOM 718 C CA . HIS A 1 95 ? -3.062 6.690 7.789 1.00 93.62 95 HIS A CA 1
ATOM 719 C C . HIS A 1 95 ? -4.022 7.371 6.807 1.00 93.62 95 HIS A C 1
ATOM 721 O O . HIS A 1 95 ? -4.422 8.511 7.026 1.00 93.62 95 HIS A O 1
ATOM 727 N N . ALA A 1 96 ? -4.427 6.676 5.741 1.00 92.88 96 ALA A N 1
ATOM 728 C CA . ALA A 1 96 ? -5.434 7.170 4.807 1.00 92.88 96 ALA A CA 1
ATOM 729 C C . ALA A 1 96 ? -6.850 7.144 5.411 1.00 92.88 96 ALA A C 1
ATOM 731 O O . ALA A 1 96 ? -7.678 7.967 5.031 1.00 92.88 96 ALA A O 1
ATOM 732 N N . VAL A 1 97 ? -7.130 6.249 6.366 1.00 95.75 97 VAL A N 1
ATOM 733 C CA . VAL A 1 97 ? -8.379 6.254 7.152 1.00 95.75 97 VAL A CA 1
ATOM 734 C C . VAL A 1 97 ? -8.383 7.409 8.153 1.00 95.75 97 VAL A C 1
ATOM 736 O O . VAL A 1 97 ? -9.350 8.164 8.230 1.00 95.75 97 VAL A O 1
ATOM 739 N N . THR A 1 98 ? -7.300 7.594 8.911 1.00 93.62 98 THR A N 1
ATOM 740 C CA . THR A 1 98 ? -7.221 8.672 9.912 1.00 93.62 98 THR A CA 1
ATOM 741 C C . THR A 1 98 ? -7.027 10.047 9.270 1.00 93.62 98 THR A C 1
ATOM 743 O O . THR A 1 98 ? -7.425 11.059 9.848 1.00 93.62 98 THR A O 1
ATOM 746 N N . GLY A 1 99 ? -6.476 10.101 8.053 1.00 86.75 99 GLY A N 1
ATOM 747 C CA . GLY A 1 99 ? -6.090 11.330 7.354 1.00 86.75 99 GLY A CA 1
ATOM 748 C C . GLY A 1 99 ? -4.845 11.989 7.952 1.00 86.75 99 GLY A C 1
ATOM 749 O O . GLY A 1 99 ? -4.625 13.177 7.745 1.00 86.75 99 GLY A O 1
ATOM 750 N N . ARG A 1 100 ? -4.063 11.252 8.750 1.00 83.06 100 ARG A N 1
ATOM 751 C CA . ARG A 1 100 ? -3.000 11.792 9.610 1.00 83.06 100 ARG A CA 1
ATOM 752 C C . ARG A 1 100 ? -1.780 10.870 9.637 1.00 83.06 100 ARG A C 1
ATOM 754 O O . ARG A 1 100 ? -1.912 9.655 9.491 1.00 83.06 100 ARG A O 1
ATOM 761 N N . LYS A 1 101 ? -0.579 11.430 9.825 1.00 82.44 101 LYS A N 1
ATOM 762 C CA . LYS A 1 101 ? 0.693 10.668 9.847 1.00 82.44 101 LYS A CA 1
ATOM 763 C C . LYS A 1 101 ? 1.017 10.088 11.224 1.00 82.44 101 LYS A C 1
ATOM 765 O O . LYS A 1 101 ? 1.878 9.221 11.352 1.00 82.44 101 LYS A O 1
ATOM 770 N N . GLU A 1 102 ? 0.371 10.594 12.258 1.00 86.62 102 GLU A N 1
ATOM 771 C CA . GLU A 1 102 ? 0.656 10.290 13.647 1.00 86.62 102 GLU A CA 1
ATOM 772 C C . GLU A 1 102 ? 0.181 8.877 14.014 1.00 86.62 102 GLU A C 1
ATOM 774 O O . GLU A 1 102 ? -0.897 8.435 13.622 1.00 86.62 102 GLU A O 1
ATOM 779 N N . LEU A 1 103 ? 0.990 8.165 14.803 1.00 88.38 103 LEU A N 1
ATOM 780 C CA . LEU A 1 103 ? 0.622 6.876 15.397 1.00 88.38 103 LEU A CA 1
ATOM 781 C C . LEU A 1 103 ? -0.062 7.119 16.748 1.00 88.38 103 LEU A C 1
ATOM 783 O O . LEU A 1 103 ? 0.465 6.752 17.799 1.00 88.38 103 LEU A O 1
ATOM 787 N N . ASP A 1 104 ? -1.185 7.829 16.712 1.00 90.88 104 ASP A N 1
ATOM 788 C CA . ASP A 1 104 ? -1.943 8.233 17.892 1.00 90.88 104 ASP A CA 1
ATOM 789 C C . ASP A 1 104 ? -2.986 7.175 18.311 1.00 90.88 104 ASP A C 1
ATOM 791 O O . ASP A 1 104 ? -2.974 6.021 17.866 1.00 90.88 104 ASP A O 1
ATOM 795 N N . ARG A 1 105 ? -3.883 7.554 19.229 1.00 93.31 105 ARG A N 1
ATOM 796 C CA . ARG A 1 105 ? -4.965 6.679 19.692 1.00 93.31 105 ARG A CA 1
ATOM 797 C C . ARG A 1 105 ? -5.936 6.317 18.566 1.00 93.31 105 ARG A C 1
ATOM 799 O O . ARG A 1 105 ? -6.317 5.157 18.486 1.00 93.31 105 ARG A O 1
ATOM 806 N N . GLU A 1 106 ? -6.289 7.259 17.689 1.00 94.62 106 GLU A N 1
ATOM 807 C CA . GLU A 1 106 ? -7.196 6.981 16.565 1.00 94.62 106 GLU A CA 1
ATOM 808 C C . GLU A 1 106 ? -6.567 5.950 15.621 1.00 94.62 106 GLU A C 1
ATOM 810 O O . GLU A 1 106 ? -7.218 4.972 15.261 1.00 94.62 106 GLU A O 1
ATOM 815 N N . TYR A 1 107 ? -5.274 6.097 15.300 1.00 95.06 107 TYR A N 1
ATOM 816 C CA . TYR A 1 107 ? -4.541 5.095 14.520 1.00 95.06 107 TYR A CA 1
ATOM 817 C C . TYR A 1 107 ? -4.614 3.711 15.174 1.00 95.06 107 TYR A C 1
ATOM 819 O O . TYR A 1 107 ? -4.885 2.716 14.503 1.00 95.06 107 TYR A O 1
ATOM 827 N N . ARG A 1 108 ? -4.385 3.630 16.492 1.00 95.12 108 ARG A N 1
ATOM 828 C CA . ARG A 1 108 ? -4.448 2.367 17.241 1.00 95.12 108 ARG A CA 1
ATOM 829 C C . ARG A 1 108 ? -5.838 1.738 17.204 1.00 95.12 108 ARG A C 1
ATOM 831 O O . ARG A 1 108 ? -5.931 0.515 17.071 1.00 95.12 108 ARG A O 1
ATOM 838 N N . ASP A 1 109 ? -6.877 2.550 17.344 1.00 95.62 109 ASP A N 1
ATOM 839 C CA . ASP A 1 109 ? -8.266 2.101 17.385 1.00 95.62 109 ASP A CA 1
ATOM 840 C C . ASP A 1 109 ? -8.692 1.568 16.008 1.00 95.62 109 ASP A C 1
ATOM 842 O O . ASP A 1 109 ? -9.213 0.455 15.924 1.00 95.62 109 ASP A O 1
ATOM 846 N N . VAL A 1 110 ? -8.353 2.274 14.920 1.00 96.81 110 VAL A N 1
ATOM 847 C CA . VAL A 1 110 ? -8.570 1.794 13.541 1.00 96.81 110 VAL A CA 1
ATOM 848 C C . VAL A 1 110 ? -7.777 0.516 13.277 1.00 96.81 110 VAL A C 1
ATOM 850 O O . VAL A 1 110 ? -8.338 -0.472 12.810 1.00 96.81 110 VAL A O 1
ATOM 853 N N . LEU A 1 111 ? -6.484 0.491 13.614 1.00 96.19 111 LEU A N 1
ATOM 854 C CA . LEU A 1 111 ? -5.633 -0.685 13.423 1.00 96.19 111 LEU A CA 1
ATOM 855 C C . LEU A 1 111 ? -6.211 -1.905 14.166 1.00 96.19 111 LEU A C 1
ATOM 857 O O . LEU A 1 111 ? -6.323 -2.990 13.602 1.00 96.19 111 LEU A O 1
ATOM 861 N N . SER A 1 112 ? -6.651 -1.726 15.411 1.00 96.38 112 SER A N 1
ATOM 862 C CA . SER A 1 112 ? -7.287 -2.798 16.187 1.00 96.38 112 SER A CA 1
ATOM 863 C C . SER A 1 112 ? -8.625 -3.234 15.581 1.00 96.38 112 SER A C 1
ATOM 865 O O . SER A 1 112 ? -8.894 -4.433 15.513 1.00 96.38 112 SER A O 1
ATOM 867 N N . GLY A 1 113 ? -9.440 -2.285 15.109 1.00 96.81 113 GLY A N 1
ATOM 868 C CA . GLY A 1 113 ? -10.725 -2.548 14.455 1.00 96.81 113 GLY A CA 1
ATOM 869 C C . GLY A 1 113 ? -10.600 -3.279 13.116 1.00 96.81 113 GLY A C 1
ATOM 870 O O . GLY A 1 113 ? -11.468 -4.074 12.769 1.00 96.81 113 GLY A O 1
ATOM 871 N N . LEU A 1 114 ? -9.490 -3.093 12.397 1.00 96.81 114 LEU A N 1
ATOM 872 C CA . LEU A 1 114 ? -9.183 -3.862 11.187 1.00 96.81 114 LEU A CA 1
ATOM 873 C C . LEU A 1 114 ? -8.819 -5.325 11.474 1.00 96.81 114 LEU A C 1
ATOM 875 O O . LEU A 1 114 ? -8.833 -6.136 10.552 1.00 96.81 114 LEU A O 1
ATOM 879 N N . GLY A 1 115 ? -8.523 -5.676 12.729 1.00 96.69 115 GLY A N 1
ATOM 880 C CA . GLY A 1 115 ? -8.141 -7.032 13.124 1.00 96.69 115 GLY A CA 1
ATOM 881 C C . GLY A 1 115 ? -6.661 -7.187 13.459 1.00 96.69 115 GLY A C 1
ATOM 882 O O . GLY A 1 115 ? -6.139 -8.297 13.425 1.00 96.69 115 GLY A O 1
ATOM 883 N N . PHE A 1 116 ? -5.960 -6.107 13.809 1.00 96.69 116 PHE A N 1
ATOM 884 C CA . PHE A 1 116 ? -4.639 -6.229 14.416 1.00 96.69 116 PHE A CA 1
ATOM 885 C C . PHE A 1 116 ? -4.727 -6.376 15.939 1.00 96.69 116 PHE A C 1
ATOM 887 O O . PHE A 1 116 ? -5.641 -5.905 16.623 1.00 96.69 116 PHE A O 1
ATOM 894 N N . GLU A 1 117 ? -3.732 -7.038 16.498 1.00 95.69 117 GLU A N 1
ATOM 895 C CA . GLU A 1 117 ? -3.496 -7.162 17.920 1.00 95.69 117 GLU A CA 1
ATOM 896 C C . GLU A 1 117 ? -2.356 -6.230 18.342 1.00 95.69 117 GLU A C 1
ATOM 898 O O . GLU A 1 117 ? -1.209 -6.412 17.947 1.00 95.69 117 GLU A O 1
ATOM 903 N N . VAL A 1 118 ? -2.664 -5.220 19.164 1.00 92.12 118 VAL A N 1
ATOM 904 C CA . VAL A 1 118 ? -1.710 -4.174 19.574 1.00 92.12 118 VAL A CA 1
ATOM 905 C C . VAL A 1 118 ? -1.284 -4.348 21.040 1.00 92.12 118 VAL A C 1
ATOM 907 O O . VAL A 1 118 ? -1.585 -3.497 21.883 1.00 92.12 118 VAL A O 1
ATOM 910 N N . ARG A 1 119 ? -0.583 -5.449 21.358 1.00 86.06 119 ARG A N 1
ATOM 911 C CA . ARG A 1 119 ? -0.067 -5.727 22.720 1.00 86.06 119 ARG A CA 1
ATOM 912 C C . ARG A 1 119 ? 1.206 -4.945 23.044 1.00 86.06 119 ARG A C 1
ATOM 914 O O . ARG A 1 119 ? 1.250 -4.228 24.036 1.00 86.06 119 ARG A O 1
ATOM 921 N N . ASN A 1 120 ? 2.198 -5.003 22.157 1.00 82.06 120 ASN A N 1
ATOM 922 C CA . ASN A 1 120 ? 3.544 -4.461 22.395 1.00 82.06 120 ASN A CA 1
ATOM 923 C C . ASN A 1 120 ? 3.778 -3.104 21.697 1.00 82.06 120 ASN A C 1
ATOM 925 O O . ASN A 1 120 ? 4.890 -2.745 21.313 1.00 82.06 120 ASN A O 1
ATOM 929 N N . GLY A 1 121 ? 2.699 -2.340 21.511 1.00 85.12 121 GLY A N 1
ATOM 930 C CA . GLY A 1 121 ? 2.704 -1.059 20.806 1.00 85.12 121 GLY A CA 1
ATOM 931 C C . GLY A 1 121 ? 2.410 -1.172 19.306 1.00 85.12 121 GLY A C 1
ATOM 932 O O . GLY A 1 121 ? 2.500 -2.234 18.698 1.00 85.12 121 GLY A O 1
ATOM 933 N N . ILE A 1 122 ? 2.042 -0.038 18.703 1.00 87.69 122 ILE A N 1
ATOM 934 C CA . ILE A 1 122 ? 1.510 0.057 17.330 1.00 87.69 122 ILE A CA 1
ATOM 935 C C . ILE A 1 122 ? 2.464 -0.542 16.284 1.00 87.69 122 ILE A C 1
ATOM 937 O O . ILE A 1 122 ? 2.038 -1.243 15.370 1.00 87.69 122 ILE A O 1
ATOM 941 N N . ARG A 1 123 ? 3.773 -0.311 16.441 1.00 84.50 123 ARG A N 1
ATOM 942 C CA . ARG A 1 123 ? 4.803 -0.785 15.499 1.00 84.50 123 ARG A CA 1
ATOM 943 C C . ARG A 1 123 ? 5.004 -2.300 15.516 1.00 84.50 123 ARG A C 1
ATOM 945 O O . ARG A 1 123 ? 5.535 -2.835 14.553 1.00 84.50 123 ARG A O 1
ATOM 952 N N . GLN A 1 124 ? 4.616 -2.955 16.607 1.00 87.31 124 GLN A N 1
ATOM 953 C CA . GLN A 1 124 ? 4.736 -4.400 16.806 1.00 87.31 124 GLN A CA 1
ATOM 954 C C . GLN A 1 124 ? 3.371 -5.089 16.770 1.00 87.31 124 GLN A C 1
ATOM 956 O O . GLN A 1 124 ? 3.254 -6.230 17.195 1.00 87.31 124 GLN A O 1
ATOM 961 N N . ALA A 1 125 ? 2.322 -4.392 16.322 1.00 90.62 125 ALA A N 1
ATOM 962 C CA . ALA A 1 125 ? 1.013 -5.007 16.216 1.00 90.62 125 ALA A CA 1
ATOM 963 C C . ALA A 1 125 ? 1.069 -6.185 15.239 1.00 90.62 125 ALA A C 1
ATOM 965 O O . ALA A 1 125 ? 1.762 -6.086 14.229 1.00 90.62 125 ALA A O 1
ATOM 966 N N . GLU A 1 126 ? 0.335 -7.257 15.494 1.00 93.75 126 GLU A N 1
ATOM 967 C CA . GLU A 1 126 ? 0.310 -8.453 14.643 1.00 93.75 126 GLU A CA 1
ATOM 968 C C . GLU A 1 126 ? -1.091 -8.661 14.072 1.00 93.75 126 GLU A C 1
ATOM 970 O O . GLU A 1 126 ? -2.074 -8.253 14.685 1.00 93.75 126 GLU A O 1
ATOM 975 N N . MET A 1 127 ? -1.209 -9.253 12.883 1.00 95.50 127 MET A N 1
ATOM 976 C CA . MET A 1 127 ? -2.528 -9.605 12.353 1.00 95.50 127 MET A CA 1
ATOM 977 C C . MET A 1 127 ? -3.127 -10.729 13.195 1.00 95.50 127 MET A C 1
ATOM 979 O O . MET A 1 127 ? -2.471 -11.745 13.432 1.00 95.50 127 MET A O 1
ATOM 983 N N . ARG A 1 128 ? -4.387 -10.577 13.604 1.00 96.62 128 ARG 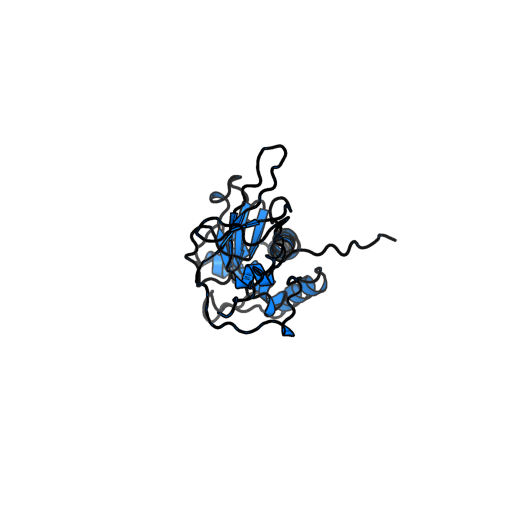A N 1
ATOM 984 C CA . ARG A 1 128 ? -5.151 -11.686 14.177 1.00 96.62 128 ARG A CA 1
ATOM 985 C C . ARG A 1 128 ? -5.411 -12.756 13.104 1.00 96.62 128 ARG A C 1
ATOM 987 O O . ARG A 1 128 ? -5.329 -12.456 11.909 1.00 96.62 128 ARG A O 1
ATOM 994 N N . PRO A 1 129 ? -5.719 -14.006 13.502 1.00 97.00 129 PRO A N 1
ATOM 995 C CA . PRO A 1 129 ? -5.894 -15.109 12.557 1.00 97.00 129 PRO A CA 1
ATOM 996 C C . PRO A 1 129 ? -6.944 -14.857 11.465 1.00 97.00 129 PRO A C 1
ATOM 998 O O . PRO A 1 129 ? -6.741 -15.269 10.327 1.00 97.00 129 PRO A O 1
ATOM 1001 N N . ASP A 1 130 ? -8.030 -14.156 11.790 1.00 95.88 130 ASP A N 1
ATOM 1002 C CA . ASP A 1 130 ? -9.091 -13.787 10.850 1.00 95.88 130 ASP A CA 1
ATOM 1003 C C . ASP A 1 130 ? -8.585 -12.819 9.774 1.00 95.88 130 ASP A C 1
ATOM 1005 O O . ASP A 1 130 ? -8.725 -13.091 8.583 1.00 95.88 130 ASP A O 1
ATOM 1009 N N . LEU A 1 131 ? -7.911 -11.738 10.179 1.00 97.12 131 LEU A N 1
ATOM 1010 C CA . LEU A 1 131 ? -7.324 -10.783 9.240 1.00 97.12 131 LEU A CA 1
ATOM 1011 C C . LEU A 1 131 ? -6.232 -11.437 8.384 1.00 97.12 131 LEU A C 1
ATOM 1013 O O . LEU A 1 131 ? -6.158 -11.196 7.180 1.00 97.12 131 LEU A O 1
ATOM 1017 N N . LYS A 1 132 ? -5.399 -12.291 8.987 1.00 96.81 132 LYS A N 1
ATOM 1018 C CA . LYS A 1 132 ? -4.357 -13.021 8.260 1.00 96.81 132 LYS A CA 1
ATOM 1019 C C . LYS A 1 132 ? -4.958 -13.898 7.156 1.00 96.81 132 LYS A C 1
ATOM 1021 O O . LYS A 1 132 ? -4.465 -13.854 6.033 1.00 96.81 132 LYS A O 1
ATOM 1026 N N . ALA A 1 133 ? -6.034 -14.627 7.452 1.00 96.50 133 ALA A N 1
ATOM 1027 C CA . ALA A 1 133 ? -6.736 -15.445 6.466 1.00 96.50 133 ALA A CA 1
ATOM 1028 C C . ALA A 1 133 ? -7.351 -14.597 5.336 1.00 96.50 133 ALA A C 1
ATOM 1030 O O . ALA A 1 133 ? -7.273 -14.982 4.170 1.00 96.50 133 ALA A O 1
ATOM 1031 N N . GLU A 1 134 ? -7.912 -13.422 5.649 1.00 96.62 134 GLU A N 1
ATOM 1032 C CA . GLU A 1 134 ? -8.415 -12.494 4.625 1.00 96.62 134 GLU A CA 1
ATOM 1033 C C . GLU A 1 134 ? -7.288 -11.997 3.702 1.00 96.62 134 GLU A C 1
ATOM 1035 O O . GLU A 1 134 ? -7.450 -11.990 2.481 1.00 96.62 134 GLU A O 1
ATOM 1040 N N . ILE A 1 135 ? -6.125 -11.637 4.255 1.00 96.69 135 ILE A N 1
ATOM 1041 C CA . ILE A 1 135 ? -4.956 -11.238 3.457 1.00 96.69 135 ILE A CA 1
ATOM 1042 C C . ILE A 1 135 ? -4.449 -12.396 2.594 1.00 96.69 135 ILE A C 1
ATOM 1044 O O . ILE A 1 135 ? -4.160 -12.197 1.416 1.00 96.69 135 ILE A O 1
ATOM 1048 N N . GLU A 1 136 ? -4.358 -13.608 3.139 1.00 94.94 136 GLU A N 1
ATOM 1049 C CA . GLU A 1 136 ? -3.941 -14.794 2.385 1.00 94.94 136 GLU A CA 1
ATOM 1050 C C . GLU A 1 136 ? -4.904 -15.106 1.230 1.00 94.94 136 GLU A C 1
ATOM 1052 O O . GLU A 1 136 ? -4.450 -15.429 0.132 1.00 94.94 136 GLU A O 1
ATOM 1057 N N . ALA A 1 137 ? -6.212 -14.924 1.429 1.00 95.12 137 ALA A N 1
ATOM 1058 C CA . ALA A 1 137 ? -7.204 -15.060 0.366 1.00 95.12 137 ALA A CA 1
ATOM 1059 C C . ALA A 1 137 ? -7.023 -14.005 -0.741 1.00 95.12 137 ALA A C 1
ATOM 1061 O O . ALA A 1 137 ? -7.102 -14.341 -1.924 1.00 95.12 137 ALA A O 1
ATOM 1062 N N . ILE A 1 138 ? -6.720 -12.751 -0.380 1.00 94.56 138 ILE A N 1
ATOM 1063 C CA . ILE A 1 138 ? -6.396 -11.697 -1.357 1.00 94.56 138 ILE A CA 1
ATOM 1064 C C . ILE A 1 138 ? -5.145 -12.079 -2.153 1.00 94.56 138 ILE A C 1
ATOM 1066 O O . ILE A 1 138 ? -5.142 -11.977 -3.376 1.00 94.56 138 ILE A O 1
ATOM 1070 N N . VAL A 1 139 ? -4.093 -12.557 -1.481 1.00 91.25 139 VAL A N 1
ATOM 1071 C CA . VAL A 1 139 ? -2.856 -12.997 -2.147 1.00 91.25 139 VAL A CA 1
ATOM 1072 C C . VAL A 1 139 ? -3.117 -14.160 -3.101 1.00 91.25 139 VAL A C 1
ATOM 1074 O O . VAL A 1 139 ? -2.584 -14.155 -4.206 1.00 91.25 139 VAL A O 1
ATOM 1077 N N . ALA A 1 140 ? -3.931 -15.138 -2.701 1.00 90.06 140 ALA A N 1
ATOM 1078 C CA . ALA A 1 140 ? -4.247 -16.301 -3.526 1.00 90.06 140 ALA A CA 1
ATOM 1079 C C . ALA A 1 140 ? -5.046 -15.942 -4.792 1.00 90.06 140 ALA A C 1
ATOM 1081 O O . ALA A 1 140 ? -4.909 -16.618 -5.811 1.00 90.06 140 ALA A O 1
ATOM 1082 N N . ALA A 1 141 ? -5.868 -14.890 -4.734 1.00 90.62 141 ALA A N 1
ATOM 1083 C CA . ALA A 1 141 ? -6.651 -14.402 -5.868 1.00 90.62 141 ALA A CA 1
ATOM 1084 C C . ALA A 1 141 ? -5.898 -13.384 -6.747 1.00 90.62 141 ALA A C 1
ATOM 1086 O O . ALA A 1 141 ? -6.295 -13.147 -7.890 1.00 90.62 141 ALA A O 1
ATOM 1087 N N . ALA A 1 142 ? -4.839 -12.763 -6.225 1.00 86.00 142 ALA A N 1
ATOM 1088 C CA . ALA A 1 142 ? -4.080 -11.742 -6.932 1.00 86.00 142 ALA A CA 1
ATOM 1089 C C . ALA A 1 142 ? -3.198 -12.348 -8.040 1.00 86.00 142 ALA A C 1
ATOM 1091 O O . ALA A 1 142 ? -2.703 -13.472 -7.905 1.00 86.00 142 ALA A O 1
ATOM 1092 N N . PRO A 1 143 ? -2.912 -11.592 -9.121 1.00 83.62 143 PRO A N 1
ATOM 1093 C CA . PRO A 1 143 ? -1.819 -11.958 -10.015 1.00 83.62 143 PRO A CA 1
ATOM 1094 C C . PRO A 1 143 ? -0.513 -12.072 -9.208 1.00 83.62 143 PRO A C 1
ATOM 1096 O O . PRO A 1 143 ? -0.368 -11.382 -8.191 1.00 83.62 143 PRO A O 1
ATOM 1099 N N . PRO A 1 144 ? 0.453 -12.909 -9.625 1.00 76.69 144 PRO A N 1
ATOM 1100 C CA . PRO A 1 144 ? 1.711 -13.043 -8.905 1.00 76.69 144 PRO A CA 1
ATOM 1101 C C . PRO A 1 144 ? 2.365 -11.678 -8.679 1.00 76.69 144 PRO A C 1
ATOM 1103 O O . PRO A 1 144 ? 2.429 -10.849 -9.588 1.00 76.69 144 PRO A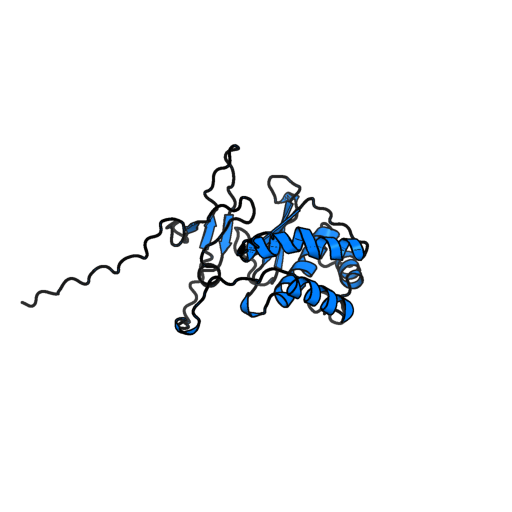 O 1
ATOM 1106 N N . LEU A 1 145 ? 2.878 -11.448 -7.469 1.00 73.75 145 LEU A N 1
ATOM 1107 C CA . LEU A 1 145 ? 3.752 -10.309 -7.214 1.00 73.75 145 LEU A CA 1
ATOM 1108 C C . LEU A 1 145 ? 5.081 -10.585 -7.916 1.00 73.75 145 LEU A C 1
ATOM 1110 O O . LEU A 1 145 ? 5.944 -11.292 -7.397 1.00 73.75 145 LEU A O 1
ATOM 1114 N N . ILE A 1 146 ? 5.225 -10.056 -9.125 1.00 62.97 146 ILE A N 1
ATOM 1115 C CA . ILE A 1 146 ? 6.399 -10.314 -9.946 1.00 62.97 146 ILE A CA 1
ATOM 1116 C C . ILE A 1 146 ? 7.525 -9.400 -9.465 1.00 62.97 146 ILE A C 1
ATOM 1118 O O . ILE A 1 146 ? 7.498 -8.178 -9.622 1.00 62.97 146 ILE A O 1
ATOM 1122 N N . HIS A 1 147 ? 8.538 -10.014 -8.861 1.00 55.97 147 HIS A N 1
ATOM 1123 C CA . HIS A 1 147 ? 9.903 -9.513 -8.936 1.00 55.97 147 HIS A CA 1
ATOM 1124 C C . HIS A 1 147 ? 10.317 -9.633 -10.402 1.00 55.97 147 HIS A C 1
ATOM 1126 O O . HIS A 1 147 ? 10.158 -10.710 -10.989 1.00 55.97 147 HIS A O 1
ATOM 1132 N N . SER A 1 148 ? 10.829 -8.566 -11.023 1.00 40.25 148 SER A N 1
ATOM 1133 C CA . SER A 1 148 ? 11.450 -8.758 -12.339 1.00 40.25 148 SER A CA 1
ATOM 1134 C C . SER A 1 148 ? 12.465 -9.889 -12.225 1.00 40.25 148 SER A C 1
ATOM 1136 O O . SER A 1 148 ? 13.033 -10.071 -11.152 1.00 40.25 148 SER A O 1
ATOM 1138 N N . ALA A 1 149 ? 12.592 -10.714 -13.260 1.00 35.69 149 ALA A N 1
ATOM 1139 C CA . ALA A 1 149 ? 13.344 -11.961 -13.226 1.00 35.69 149 ALA A CA 1
ATOM 1140 C C . ALA A 1 149 ? 14.803 -11.756 -12.762 1.00 35.69 149 ALA A C 1
ATOM 1142 O O . ALA A 1 149 ? 15.712 -11.586 -13.571 1.00 35.69 149 ALA A O 1
ATOM 1143 N N . VAL A 1 150 ? 15.035 -11.763 -11.449 1.00 34.47 150 VAL A N 1
ATOM 1144 C CA . VAL A 1 150 ? 16.367 -11.737 -10.861 1.00 34.47 150 VAL A CA 1
ATOM 1145 C C . VAL A 1 150 ? 16.836 -13.177 -10.820 1.00 34.47 150 VAL A C 1
ATOM 1147 O O . VAL A 1 150 ? 16.378 -13.978 -10.007 1.00 34.47 150 VAL A O 1
ATOM 1150 N N . ASP A 1 151 ? 17.761 -13.502 -11.712 1.00 37.41 151 ASP A N 1
ATOM 1151 C CA . ASP A 1 151 ? 18.519 -14.742 -11.649 1.00 37.41 151 ASP A CA 1
ATOM 1152 C C . ASP A 1 151 ? 19.465 -14.682 -10.438 1.00 37.41 151 ASP A C 1
ATOM 1154 O O . ASP A 1 151 ? 20.580 -14.155 -10.503 1.00 37.41 151 ASP A O 1
ATOM 1158 N N . LEU A 1 152 ? 18.991 -15.194 -9.300 1.00 35.62 152 LEU A N 1
ATOM 1159 C CA . LEU A 1 152 ? 19.744 -15.233 -8.044 1.00 35.62 152 LEU A CA 1
ATOM 1160 C C . LEU A 1 152 ? 21.042 -16.047 -8.163 1.00 35.62 152 LEU A C 1
ATOM 1162 O O . LEU A 1 152 ? 21.962 -15.808 -7.383 1.00 35.62 152 LEU A O 1
ATOM 1166 N N . ALA A 1 153 ? 21.160 -16.948 -9.149 1.00 40.28 153 ALA A N 1
ATOM 1167 C CA . ALA A 1 153 ? 22.394 -17.691 -9.402 1.00 40.28 153 ALA A CA 1
ATOM 1168 C C . ALA A 1 153 ? 23.502 -16.799 -9.993 1.00 40.28 153 ALA A C 1
ATOM 1170 O O . ALA A 1 153 ? 24.686 -17.109 -9.859 1.00 40.28 153 ALA A O 1
ATOM 1171 N N . LYS A 1 154 ? 23.139 -15.659 -10.596 1.00 38.00 154 LYS A N 1
ATOM 1172 C CA . LYS A 1 154 ? 24.076 -14.648 -11.119 1.00 38.00 154 LYS A CA 1
ATOM 1173 C C . LYS A 1 154 ? 24.354 -13.508 -10.142 1.00 38.00 154 LYS A C 1
ATOM 1175 O O . LYS A 1 154 ? 25.223 -12.676 -10.411 1.00 38.00 154 LYS A O 1
ATOM 1180 N N . TRP A 1 155 ? 23.661 -13.455 -9.003 1.00 34.66 155 TRP A N 1
ATOM 1181 C CA . TRP A 1 155 ? 23.852 -12.396 -8.017 1.00 34.66 155 TRP A CA 1
ATOM 1182 C C . TRP A 1 155 ? 25.120 -12.635 -7.189 1.00 34.66 155 TRP A C 1
ATOM 1184 O O . TRP A 1 155 ? 25.110 -13.285 -6.143 1.00 34.66 155 TRP A O 1
ATOM 1194 N N . LYS A 1 156 ? 26.245 -12.070 -7.641 1.00 39.88 156 LYS A N 1
ATOM 1195 C CA . LYS A 1 156 ? 27.411 -11.883 -6.773 1.00 39.88 156 LYS A CA 1
ATOM 1196 C C . LYS A 1 156 ? 27.036 -10.837 -5.724 1.00 39.88 156 LYS A C 1
ATOM 1198 O O . LYS A 1 156 ? 26.725 -9.703 -6.078 1.00 39.88 156 LYS A O 1
ATOM 1203 N N . ARG A 1 157 ? 27.057 -11.214 -4.439 1.00 38.19 157 ARG A N 1
ATOM 1204 C CA . ARG A 1 157 ? 26.993 -10.271 -3.309 1.00 38.19 157 ARG A CA 1
ATOM 1205 C C . ARG A 1 157 ? 28.196 -9.335 -3.387 1.00 38.19 157 ARG A C 1
ATOM 1207 O O . ARG A 1 157 ? 29.209 -9.586 -2.739 1.00 38.19 157 ARG A O 1
ATOM 1214 N N . ASP A 1 158 ? 28.093 -8.271 -4.168 1.00 39.72 158 ASP A N 1
ATOM 1215 C CA . ASP A 1 158 ? 29.014 -7.160 -4.023 1.00 39.72 158 ASP A CA 1
ATOM 1216 C C . ASP A 1 158 ? 28.618 -6.434 -2.732 1.00 39.72 158 ASP 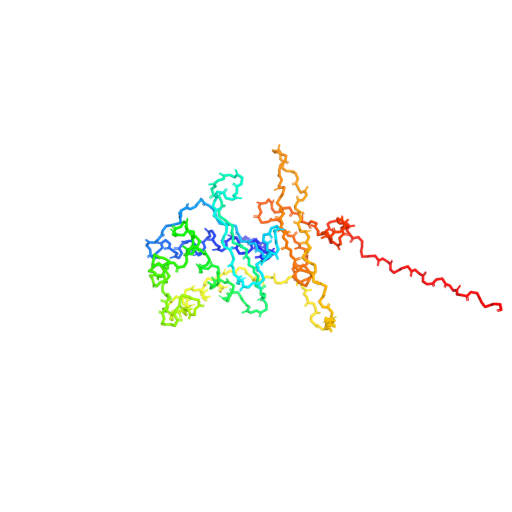A C 1
ATOM 1218 O O . ASP A 1 158 ? 27.503 -5.929 -2.583 1.00 39.72 158 ASP A O 1
ATOM 1222 N N . ARG A 1 159 ? 29.480 -6.532 -1.716 1.00 38.50 159 ARG A N 1
ATOM 1223 C CA . ARG A 1 159 ? 29.247 -5.985 -0.365 1.00 38.50 159 ARG A CA 1
ATOM 1224 C C . ARG A 1 159 ? 29.460 -4.470 -0.302 1.00 38.50 159 ARG A C 1
ATOM 1226 O O . ARG A 1 159 ? 29.299 -3.873 0.759 1.00 38.50 159 ARG A O 1
ATOM 1233 N N . THR A 1 160 ? 29.800 -3.843 -1.415 1.00 43.19 160 THR A N 1
ATOM 1234 C CA . THR A 1 160 ? 29.885 -2.396 -1.569 1.00 43.19 160 THR A CA 1
ATOM 1235 C C . THR A 1 160 ? 28.485 -1.851 -1.823 1.00 43.19 160 THR A C 1
ATOM 1237 O O . THR A 1 160 ? 27.987 -1.861 -2.940 1.00 43.19 160 THR A O 1
ATOM 1240 N N . GLN A 1 161 ? 27.809 -1.375 -0.773 1.00 37.62 161 GLN A N 1
ATOM 1241 C CA . GLN A 1 161 ? 26.626 -0.536 -0.964 1.00 37.62 161 GLN A CA 1
ATOM 1242 C C . GLN A 1 161 ? 27.036 0.716 -1.756 1.00 37.62 161 GLN A C 1
ATOM 1244 O O . GLN A 1 161 ? 27.770 1.539 -1.204 1.00 37.62 161 GLN A O 1
ATOM 1249 N N . PRO A 1 162 ? 26.541 0.952 -2.985 1.00 43.72 162 PRO A N 1
ATOM 1250 C CA . PRO A 1 162 ? 26.532 2.300 -3.506 1.00 43.72 162 PRO A CA 1
ATOM 1251 C C . PRO A 1 162 ? 25.369 2.998 -2.801 1.00 43.72 162 PRO A C 1
ATOM 1253 O O . PRO A 1 162 ? 24.200 2.823 -3.138 1.00 43.72 162 PRO A O 1
ATOM 1256 N N . THR A 1 163 ? 25.700 3.754 -1.763 1.00 49.00 163 THR A N 1
ATOM 1257 C CA . THR A 1 163 ? 24.819 4.541 -0.886 1.00 49.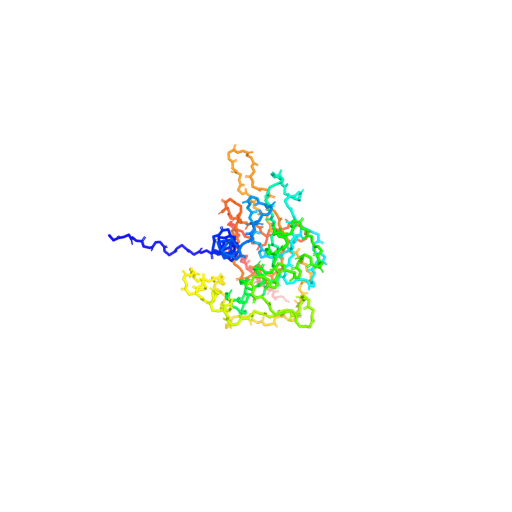00 163 THR A CA 1
ATOM 1258 C C . THR A 1 163 ? 24.110 5.709 -1.591 1.00 49.00 163 THR A C 1
ATOM 1260 O O . THR A 1 163 ? 23.774 6.706 -0.955 1.00 49.00 163 THR A O 1
ATOM 1263 N N . ARG A 1 164 ? 23.850 5.631 -2.902 1.00 59.50 164 ARG A N 1
ATOM 1264 C CA . ARG A 1 164 ? 23.129 6.678 -3.636 1.00 59.50 164 ARG A CA 1
ATOM 1265 C C . ARG A 1 164 ? 21.758 6.173 -4.076 1.00 59.50 164 ARG A C 1
ATOM 1267 O O . ARG A 1 164 ? 21.635 5.271 -4.898 1.00 59.50 164 ARG A O 1
ATOM 1274 N N . ASN A 1 165 ? 20.725 6.784 -3.501 1.00 69.75 165 ASN A N 1
ATOM 1275 C CA . ASN A 1 165 ? 19.353 6.674 -3.975 1.00 69.75 165 ASN A CA 1
ATOM 1276 C C . ASN A 1 165 ? 19.255 7.283 -5.385 1.00 69.75 165 ASN A C 1
ATOM 1278 O O . ASN A 1 165 ? 19.449 8.487 -5.571 1.00 69.75 165 ASN A O 1
ATOM 1282 N N . LEU A 1 166 ? 18.941 6.448 -6.366 1.00 77.06 166 LEU A N 1
ATOM 1283 C CA . LEU A 1 166 ? 18.779 6.808 -7.769 1.00 77.06 166 LEU A CA 1
ATOM 1284 C C . LEU A 1 166 ? 17.469 7.569 -7.970 1.00 77.06 166 LEU A C 1
ATOM 1286 O O . LEU A 1 166 ? 16.500 7.337 -7.246 1.00 77.06 166 LEU A O 1
ATOM 1290 N N . LYS A 1 167 ? 17.427 8.484 -8.939 1.00 80.69 167 LYS A N 1
ATOM 1291 C CA . LYS A 1 167 ? 16.195 9.174 -9.348 1.00 80.69 167 LYS A CA 1
ATOM 1292 C C . LYS A 1 167 ? 15.471 8.304 -10.370 1.00 80.69 167 LYS A C 1
ATOM 1294 O O . LYS A 1 167 ? 16.009 8.087 -11.444 1.00 80.69 167 LYS A O 1
ATOM 1299 N N . ALA A 1 168 ? 14.270 7.827 -10.067 1.00 78.94 168 ALA A N 1
ATOM 1300 C CA . ALA A 1 168 ? 13.377 7.250 -11.068 1.00 78.94 168 ALA A CA 1
ATOM 1301 C C . ALA A 1 168 ? 12.401 8.334 -11.532 1.00 78.94 168 ALA A C 1
ATOM 1303 O O . ALA A 1 168 ? 11.776 8.982 -10.693 1.00 78.94 168 ALA A O 1
ATOM 1304 N N . GLU A 1 169 ? 12.274 8.542 -12.840 1.00 79.81 169 GLU A N 1
ATOM 1305 C CA . GLU A 1 169 ? 11.421 9.576 -13.429 1.00 79.81 169 GLU A CA 1
ATOM 1306 C C . GLU A 1 169 ? 10.620 9.020 -14.609 1.00 79.81 169 GLU A C 1
ATOM 1308 O O . GLU A 1 169 ? 11.152 8.351 -15.497 1.00 79.81 169 GLU A O 1
ATOM 1313 N N . CYS A 1 170 ? 9.324 9.310 -14.615 1.00 77.62 170 CYS A N 1
ATOM 1314 C CA . CYS A 1 170 ? 8.426 8.999 -15.712 1.00 77.62 170 CYS A CA 1
ATOM 1315 C C . CYS A 1 170 ? 8.543 10.068 -16.805 1.00 77.62 170 CYS A C 1
ATOM 1317 O O . CYS A 1 170 ? 8.245 11.236 -16.559 1.00 77.62 170 CYS A O 1
ATOM 1319 N N . LYS A 1 171 ? 8.961 9.660 -18.009 1.00 71.75 171 LYS A N 1
ATOM 1320 C CA . LYS A 1 171 ? 9.139 10.560 -19.164 1.00 71.75 171 LYS A CA 1
ATOM 1321 C C . LYS A 1 171 ? 7.948 10.580 -20.125 1.00 71.75 171 LYS A C 1
A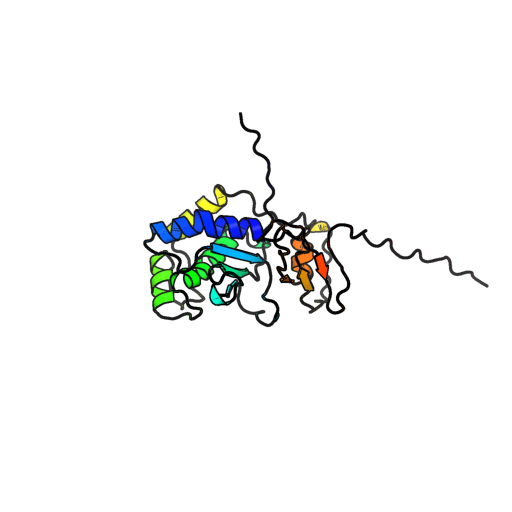TOM 1323 O O . LYS A 1 171 ? 7.973 11.328 -21.095 1.00 71.75 171 LYS A O 1
ATOM 1328 N N . THR A 1 172 ? 6.920 9.767 -19.882 1.00 65.06 172 THR A N 1
ATOM 1329 C CA . THR A 1 172 ? 5.696 9.798 -20.689 1.00 65.06 172 THR A CA 1
ATOM 1330 C C . THR A 1 172 ? 5.008 11.144 -20.524 1.00 65.06 172 THR A C 1
ATOM 1332 O O . THR A 1 172 ? 4.773 11.588 -19.406 1.00 65.06 172 THR A O 1
ATOM 1335 N N . VAL A 1 173 ? 4.689 11.782 -21.640 1.00 58.16 173 VAL A N 1
ATOM 1336 C CA . VAL A 1 173 ? 3.926 13.026 -21.681 1.00 58.16 173 VAL A CA 1
ATOM 1337 C C . VAL A 1 173 ? 2.513 12.642 -22.106 1.00 58.16 173 VAL A C 1
ATOM 1339 O O . VAL A 1 173 ? 2.347 12.073 -23.184 1.00 58.16 173 VAL A O 1
ATOM 1342 N N . GLY A 1 174 ? 1.524 12.845 -21.232 1.00 56.22 174 GLY A N 1
ATOM 1343 C CA . GLY A 1 174 ? 0.113 12.747 -21.609 1.00 56.22 174 GLY A CA 1
ATOM 1344 C C . GLY A 1 174 ? -0.324 13.932 -22.476 1.00 56.22 174 GLY A C 1
ATOM 1345 O O . GLY A 1 174 ? 0.429 14.891 -22.646 1.00 56.22 174 GLY A O 1
ATOM 1346 N N . ASP A 1 175 ? -1.556 13.897 -22.988 1.00 43.59 175 ASP A N 1
ATOM 1347 C CA . ASP A 1 175 ? -2.143 14.993 -23.783 1.00 43.59 175 ASP A CA 1
ATOM 1348 C C . ASP A 1 175 ? -2.264 16.320 -22.995 1.00 43.59 175 ASP A C 1
ATOM 1350 O O . ASP A 1 175 ? -2.410 17.389 -23.583 1.00 43.59 175 ASP A O 1
ATOM 1354 N N . ASP A 1 176 ? -2.156 16.265 -21.664 1.00 47.75 176 ASP A N 1
ATOM 1355 C CA . ASP A 1 176 ? -2.119 17.399 -20.731 1.00 47.75 176 ASP A CA 1
ATOM 1356 C C . ASP A 1 176 ? -0.694 17.858 -20.359 1.00 47.75 176 ASP A C 1
ATOM 1358 O O . ASP A 1 176 ? -0.512 18.732 -19.512 1.00 47.75 176 ASP A O 1
ATOM 1362 N N . GLY A 1 177 ? 0.336 17.282 -20.981 1.00 47.09 177 GLY A N 1
ATOM 1363 C CA . GLY A 1 177 ? 1.726 17.632 -20.713 1.00 47.09 177 GLY A CA 1
ATOM 1364 C C . GLY A 1 177 ? 2.331 16.968 -19.475 1.00 47.09 177 GLY A C 1
ATOM 1365 O O . GLY A 1 177 ? 3.487 17.261 -19.160 1.00 47.09 177 GLY A O 1
ATOM 1366 N N . THR A 1 178 ? 1.631 16.060 -18.781 1.00 52.72 178 THR A N 1
ATOM 1367 C CA . THR A 1 178 ? 2.169 15.446 -17.559 1.00 52.72 178 THR A CA 1
ATOM 1368 C C . THR A 1 178 ? 2.284 13.926 -17.590 1.00 52.72 178 THR A C 1
ATOM 1370 O O . THR A 1 178 ? 1.439 13.170 -18.057 1.00 52.72 178 THR A O 1
ATOM 1373 N N . CYS A 1 179 ? 3.394 13.487 -17.009 1.00 62.66 179 CYS A N 1
ATOM 1374 C CA . CYS A 1 179 ? 3.382 12.416 -16.026 1.00 62.66 179 CYS A CA 1
ATOM 1375 C C . CYS A 1 179 ? 4.222 12.861 -14.832 1.00 62.66 179 CYS A C 1
ATOM 1377 O O . CYS A 1 179 ? 3.796 12.670 -13.700 1.00 62.66 179 CYS A O 1
ATOM 1379 N N . GLY A 1 180 ? 5.411 13.444 -15.089 1.00 62.50 180 GLY A N 1
ATOM 1380 C CA . GLY A 1 180 ? 6.274 14.170 -14.134 1.00 62.50 180 GLY A CA 1
ATOM 1381 C C . GLY A 1 180 ? 6.717 13.393 -12.886 1.00 62.50 180 GLY A C 1
ATOM 1382 O O . GLY A 1 180 ? 7.504 13.890 -12.076 1.00 62.50 180 GLY A O 1
ATOM 1383 N N . PHE A 1 181 ? 6.201 12.176 -12.718 1.00 74.12 181 PHE A N 1
ATOM 1384 C CA . PHE A 1 181 ? 6.246 11.428 -11.488 1.00 74.12 181 PHE A CA 1
ATOM 1385 C C . PHE A 1 181 ? 7.668 10.964 -11.253 1.00 74.12 181 PHE A C 1
ATOM 1387 O O . PHE A 1 181 ? 8.276 10.291 -12.093 1.00 74.12 181 PHE A O 1
ATOM 1394 N N . LYS A 1 182 ? 8.189 11.330 -10.086 1.00 77.50 182 LYS A N 1
ATOM 1395 C CA . LYS A 1 182 ? 9.552 11.024 -9.690 1.00 77.50 182 LYS A CA 1
ATOM 1396 C C . LYS A 1 182 ? 9.601 10.507 -8.269 1.00 77.50 182 LYS A C 1
ATOM 1398 O O . LYS A 1 182 ? 8.931 11.018 -7.374 1.00 77.50 182 LYS A O 1
ATOM 1403 N N . PHE A 1 183 ? 10.456 9.522 -8.057 1.00 74.56 183 PHE A N 1
ATOM 1404 C CA . PHE A 1 183 ? 10.764 9.005 -6.735 1.00 74.56 183 PHE A CA 1
ATOM 1405 C C . PHE A 1 183 ? 12.227 8.585 -6.661 1.00 74.56 183 PHE A C 1
ATOM 1407 O O . PHE A 1 183 ? 12.961 8.607 -7.651 1.00 74.56 183 PHE A O 1
ATOM 1414 N N . ARG A 1 184 ? 12.673 8.249 -5.455 1.00 76.75 184 ARG A N 1
ATOM 1415 C CA . ARG A 1 184 ? 14.021 7.756 -5.204 1.00 76.75 184 ARG A CA 1
ATOM 1416 C C . ARG A 1 184 ? 13.990 6.250 -4.982 1.00 76.75 184 ARG A C 1
ATOM 1418 O O . ARG A 1 184 ? 13.135 5.758 -4.257 1.00 76.75 184 ARG A O 1
ATOM 1425 N N . ILE A 1 185 ? 14.923 5.518 -5.575 1.00 75.31 185 ILE A N 1
ATOM 1426 C CA . ILE A 1 185 ? 15.012 4.059 -5.448 1.00 75.31 185 ILE A CA 1
ATOM 1427 C C . ILE A 1 185 ? 16.464 3.644 -5.238 1.00 75.31 185 ILE A C 1
ATOM 1429 O O . ILE A 1 185 ? 17.374 4.237 -5.816 1.00 75.31 185 ILE A O 1
ATOM 1433 N N . SER A 1 186 ? 16.719 2.643 -4.400 1.00 76.25 186 SER A N 1
ATOM 1434 C CA . SER A 1 186 ? 18.080 2.110 -4.286 1.00 76.25 186 SER A CA 1
ATOM 1435 C C . SER A 1 186 ? 18.476 1.358 -5.561 1.00 76.25 186 SER A C 1
ATOM 1437 O O . SER A 1 186 ? 17.625 0.780 -6.237 1.00 76.25 186 SER A O 1
ATOM 1439 N N . LYS A 1 187 ? 19.777 1.316 -5.876 1.00 74.62 187 LYS A N 1
ATOM 1440 C CA . LYS A 1 187 ? 20.292 0.553 -7.027 1.00 74.62 187 LYS A CA 1
ATOM 1441 C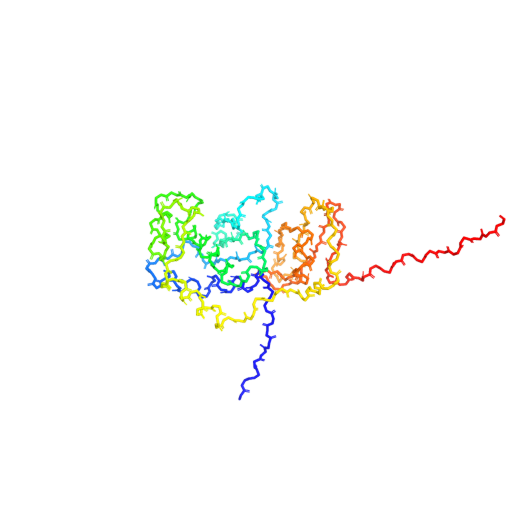 C . LYS A 1 187 ? 19.831 -0.904 -7.007 1.00 74.62 187 LYS A C 1
ATOM 1443 O O . LYS A 1 187 ? 19.302 -1.388 -7.998 1.00 74.62 187 LYS A O 1
ATOM 1448 N N . SER A 1 188 ? 19.925 -1.561 -5.853 1.00 71.31 188 SER A N 1
ATOM 1449 C CA . SER A 1 188 ? 19.498 -2.953 -5.703 1.00 71.31 188 SER A CA 1
ATOM 1450 C C . SER A 1 188 ? 17.991 -3.141 -5.903 1.00 71.31 188 SER A C 1
ATOM 1452 O O . SER A 1 188 ? 17.580 -4.152 -6.461 1.00 71.31 188 SER A O 1
ATOM 1454 N N . GLN A 1 189 ? 17.149 -2.194 -5.477 1.00 72.12 189 GLN A N 1
ATOM 1455 C CA . GLN A 1 189 ? 15.707 -2.246 -5.743 1.00 72.12 189 GLN A CA 1
ATOM 1456 C C . GLN A 1 189 ? 15.397 -2.012 -7.220 1.00 72.12 189 GLN A C 1
ATOM 1458 O O . GLN A 1 189 ? 14.555 -2.721 -7.757 1.00 72.12 189 GLN A O 1
ATOM 1463 N N . ALA A 1 190 ? 16.079 -1.071 -7.877 1.00 73.56 190 ALA A N 1
ATOM 1464 C CA . ALA A 1 190 ? 15.914 -0.832 -9.308 1.00 73.56 190 ALA A CA 1
ATOM 1465 C C . ALA A 1 190 ? 16.319 -2.070 -10.124 1.00 73.56 190 ALA A C 1
ATOM 1467 O O . ALA A 1 190 ? 15.538 -2.542 -10.942 1.00 73.56 190 ALA A O 1
ATOM 1468 N N . GLU A 1 191 ? 17.474 -2.669 -9.826 1.00 72.06 191 GLU A N 1
ATOM 1469 C CA . GLU A 1 191 ? 17.937 -3.917 -10.448 1.00 72.06 191 GLU A CA 1
ATOM 1470 C C . GLU A 1 191 ? 16.967 -5.083 -10.205 1.00 72.06 191 GLU A C 1
ATOM 1472 O O . GLU A 1 191 ? 16.696 -5.856 -11.120 1.00 72.06 191 GLU A O 1
ATOM 1477 N N . ARG A 1 192 ? 16.405 -5.198 -8.991 1.00 65.50 192 ARG A N 1
ATOM 1478 C CA . ARG A 1 192 ? 15.420 -6.242 -8.647 1.00 65.50 192 ARG A CA 1
ATOM 1479 C C . ARG A 1 192 ? 14.047 -6.026 -9.279 1.00 65.50 192 ARG A C 1
ATOM 1481 O O . ARG A 1 192 ? 13.335 -6.995 -9.542 1.00 65.50 192 ARG A O 1
ATOM 1488 N N . ALA A 1 193 ? 13.651 -4.774 -9.473 1.00 63.56 193 ALA A N 1
ATOM 1489 C CA . ALA A 1 193 ? 12.395 -4.393 -10.109 1.00 63.56 193 ALA A CA 1
ATOM 1490 C C . ALA A 1 193 ? 12.493 -4.396 -11.642 1.00 63.56 193 ALA A C 1
ATOM 1492 O O . ALA A 1 193 ? 11.460 -4.454 -12.309 1.00 63.56 193 ALA A O 1
ATOM 1493 N N . GLY A 1 194 ? 13.711 -4.370 -12.193 1.00 67.00 194 GLY A N 1
ATOM 1494 C CA . GLY A 1 194 ? 13.984 -4.477 -13.619 1.00 67.00 194 GLY A CA 1
ATOM 1495 C C . GLY A 1 194 ? 13.378 -3.300 -14.365 1.00 67.00 194 GLY A C 1
ATOM 1496 O O . GLY A 1 194 ? 13.781 -2.154 -14.170 1.00 67.00 194 GLY A O 1
ATOM 1497 N N . LYS A 1 195 ? 12.390 -3.572 -15.221 1.00 71.75 195 LYS A N 1
ATOM 1498 C CA . LYS A 1 195 ? 11.636 -2.514 -15.895 1.00 71.75 195 LYS A CA 1
ATOM 1499 C C . LYS A 1 195 ? 10.721 -1.814 -14.887 1.00 71.75 195 LYS A C 1
ATOM 1501 O O . LYS A 1 195 ? 9.795 -2.422 -14.353 1.00 71.75 195 LYS A O 1
ATOM 1506 N N . LEU A 1 196 ? 10.969 -0.528 -14.654 1.00 73.19 196 LEU A N 1
ATOM 1507 C CA . LEU A 1 196 ? 10.127 0.314 -13.810 1.00 73.19 196 LEU A CA 1
ATOM 1508 C C . LEU A 1 196 ? 8.996 0.919 -14.639 1.00 73.19 196 LEU A C 1
ATOM 1510 O O . LEU A 1 196 ? 9.234 1.577 -15.651 1.00 73.19 196 LEU A O 1
ATOM 1514 N N . ILE A 1 197 ? 7.767 0.700 -14.183 1.00 76.62 197 ILE A N 1
ATOM 1515 C CA . ILE A 1 197 ? 6.557 1.269 -14.771 1.00 76.62 197 ILE A CA 1
ATOM 1516 C C . ILE A 1 197 ? 5.977 2.298 -13.811 1.00 76.62 197 ILE A C 1
ATOM 1518 O O . ILE A 1 197 ? 5.878 2.058 -12.605 1.00 76.62 197 ILE A O 1
ATOM 1522 N N . CYS A 1 198 ? 5.595 3.445 -14.361 1.00 74.00 198 CYS A N 1
ATOM 1523 C CA . CYS A 1 198 ? 4.988 4.529 -13.619 1.00 74.00 198 CYS A CA 1
ATOM 1524 C C . CYS A 1 198 ? 3.639 4.086 -13.029 1.00 74.00 198 CYS A C 1
ATOM 1526 O O . CYS A 1 198 ? 2.754 3.696 -13.793 1.00 74.00 198 CYS A O 1
ATOM 1528 N N . PRO A 1 199 ? 3.426 4.206 -11.704 1.00 72.38 199 PRO A N 1
ATOM 1529 C CA . PRO A 1 199 ? 2.163 3.824 -11.067 1.00 72.38 199 PRO A CA 1
ATOM 1530 C C . PRO A 1 199 ? 1.005 4.785 -11.388 1.00 72.38 199 PRO A C 1
ATOM 1532 O O . PRO A 1 199 ? -0.144 4.509 -11.048 1.00 72.38 199 PRO A O 1
ATOM 1535 N N . VAL A 1 200 ? 1.298 5.930 -12.015 1.00 72.19 200 VAL A N 1
ATOM 1536 C CA . VAL A 1 200 ? 0.302 6.940 -12.393 1.00 72.19 200 VAL A CA 1
ATOM 1537 C C . VAL A 1 200 ? -0.229 6.673 -13.800 1.00 72.19 200 VAL A C 1
ATOM 1539 O O . VAL A 1 200 ? -1.413 6.392 -13.959 1.00 72.19 200 VAL A O 1
ATOM 1542 N N . CYS A 1 201 ? 0.643 6.728 -14.813 1.00 74.06 201 CYS A N 1
ATOM 1543 C CA . CYS A 1 201 ? 0.248 6.672 -16.227 1.00 74.06 201 CYS A CA 1
ATOM 1544 C C . CYS A 1 201 ? 0.646 5.376 -16.948 1.00 74.06 201 CYS A C 1
ATOM 1546 O O . CYS A 1 201 ? 0.401 5.243 -18.143 1.00 74.06 201 CYS A O 1
ATOM 1548 N N . ARG A 1 202 ? 1.294 4.431 -16.253 1.00 75.38 202 ARG A N 1
ATOM 1549 C CA . ARG A 1 202 ? 1.813 3.170 -16.822 1.00 75.38 202 ARG A CA 1
ATOM 1550 C C . ARG A 1 202 ? 2.910 3.333 -17.882 1.00 75.38 202 ARG A C 1
ATOM 1552 O O . ARG A 1 202 ? 3.285 2.365 -18.538 1.00 75.38 202 ARG A O 1
ATOM 1559 N N . GLY A 1 203 ? 3.464 4.536 -18.006 1.00 74.06 203 GLY A N 1
ATOM 1560 C CA . GLY A 1 203 ? 4.645 4.823 -18.810 1.00 74.06 203 GLY A CA 1
ATOM 1561 C C . GLY A 1 203 ? 5.910 4.153 -18.277 1.00 74.06 203 GLY A C 1
ATOM 1562 O O . GLY A 1 203 ? 6.036 3.904 -17.077 1.00 74.06 203 GLY A O 1
ATOM 1563 N N . GLU A 1 204 ? 6.869 3.880 -19.159 1.00 78.88 204 GLU A N 1
ATOM 1564 C CA . GLU A 1 204 ? 8.192 3.416 -18.738 1.00 78.88 204 GLU A CA 1
ATOM 1565 C C . GLU A 1 204 ? 8.944 4.520 -17.996 1.00 78.88 204 GLU A C 1
ATOM 1567 O O . GLU A 1 204 ? 8.905 5.693 -18.377 1.00 78.88 204 GLU A O 1
ATOM 1572 N N . MET A 1 205 ? 9.641 4.138 -16.929 1.00 78.88 205 MET A N 1
ATOM 1573 C CA . MET A 1 205 ? 10.453 5.062 -16.150 1.00 78.88 205 MET A CA 1
ATOM 1574 C C . MET A 1 205 ? 11.931 4.905 -16.482 1.00 78.88 205 MET A C 1
ATOM 1576 O O . MET A 1 205 ? 12.441 3.791 -16.620 1.00 78.88 205 MET A O 1
ATOM 1580 N N . SER A 1 206 ? 12.622 6.039 -16.538 1.00 81.50 206 SER A N 1
ATOM 1581 C CA . SER A 1 206 ? 14.078 6.097 -16.626 1.00 81.50 206 SER A CA 1
ATOM 1582 C C . SER A 1 206 ? 14.675 6.274 -15.234 1.00 81.50 206 SER A C 1
ATOM 1584 O O . SER A 1 206 ? 14.116 6.978 -14.389 1.00 81.50 206 SER A O 1
ATOM 1586 N N . VAL A 1 207 ? 15.817 5.636 -14.992 1.00 79.06 207 VAL A N 1
ATOM 1587 C CA . VAL A 1 207 ? 16.563 5.722 -13.735 1.00 79.06 207 VAL A CA 1
ATOM 1588 C C . VAL A 1 207 ? 17.860 6.468 -13.979 1.00 79.06 207 VAL A C 1
ATOM 1590 O O . VAL A 1 207 ? 18.606 6.126 -14.896 1.00 79.06 207 VAL A O 1
ATOM 1593 N N . PHE A 1 208 ? 18.125 7.456 -13.134 1.00 78.31 208 PHE A N 1
ATOM 1594 C CA . PHE A 1 208 ? 19.271 8.346 -13.212 1.00 78.31 208 PHE A CA 1
ATOM 1595 C C . PHE A 1 208 ? 20.106 8.267 -11.933 1.00 78.31 208 PHE A C 1
ATOM 1597 O O . PHE A 1 208 ? 19.565 8.089 -10.832 1.00 78.31 208 PHE A O 1
ATOM 1604 N N . ASP A 1 209 ? 21.421 8.401 -12.077 1.00 78.25 209 ASP A N 1
ATOM 1605 C CA . ASP A 1 209 ? 22.336 8.544 -10.948 1.00 78.25 209 ASP A CA 1
ATOM 1606 C C . ASP A 1 209 ? 22.284 9.964 -10.339 1.00 78.25 209 ASP A C 1
ATOM 1608 O O . ASP A 1 209 ? 21.333 10.721 -10.543 1.00 78.25 209 ASP A O 1
ATOM 1612 N N . ALA A 1 210 ? 23.251 10.299 -9.484 1.00 70.38 210 ALA A N 1
ATOM 1613 C CA . ALA A 1 210 ? 23.300 11.612 -8.837 1.00 70.38 210 ALA A CA 1
ATOM 1614 C C . ALA A 1 210 ? 23.803 12.734 -9.758 1.00 70.38 210 ALA A C 1
ATOM 1616 O O . ALA A 1 210 ? 23.553 13.896 -9.450 1.00 70.38 210 ALA A O 1
ATOM 1617 N N . ASP A 1 211 ? 24.477 12.378 -10.850 1.00 73.62 211 ASP A N 1
ATOM 1618 C CA . ASP A 1 211 ? 25.006 13.295 -11.858 1.00 73.62 211 ASP A CA 1
ATOM 1619 C C . ASP A 1 211 ? 24.043 13.390 -13.063 1.00 73.62 211 ASP A C 1
ATOM 1621 O O . ASP A 1 211 ? 24.393 13.907 -14.118 1.00 73.62 211 ASP A O 1
ATOM 1625 N N . ASP A 1 212 ? 22.809 12.896 -12.890 1.00 75.62 212 ASP A N 1
ATOM 1626 C CA . ASP A 1 212 ? 21.741 12.826 -13.889 1.00 75.62 212 ASP A CA 1
ATOM 1627 C C . ASP A 1 212 ? 22.081 11.998 -15.144 1.00 75.62 212 ASP A C 1
ATOM 1629 O O . ASP A 1 212 ? 21.396 12.099 -16.166 1.00 75.62 212 ASP A O 1
ATOM 1633 N N . ASN A 1 213 ? 23.052 11.084 -15.054 1.00 75.50 213 ASN A N 1
ATOM 1634 C CA . ASN A 1 213 ? 23.290 10.104 -16.111 1.00 75.50 213 ASN A CA 1
ATOM 1635 C C . ASN A 1 213 ? 22.218 9.014 -16.061 1.00 75.50 213 ASN A C 1
ATOM 1637 O O . ASN A 1 213 ? 21.943 8.438 -15.004 1.00 75.50 213 ASN A O 1
ATOM 1641 N N . GLN A 1 214 ? 21.623 8.697 -17.212 1.00 77.06 214 GLN A N 1
ATOM 1642 C CA . GLN A 1 214 ? 20.662 7.604 -17.314 1.00 77.06 214 GLN A CA 1
ATOM 1643 C C . GLN A 1 214 ? 21.385 6.257 -17.230 1.00 77.06 214 GLN A C 1
ATOM 1645 O O . GLN A 1 214 ? 22.251 5.956 -18.044 1.00 77.06 214 GLN A O 1
ATOM 1650 N N . ILE A 1 215 ? 20.979 5.423 -16.277 1.00 75.00 215 ILE A N 1
ATOM 1651 C CA . ILE A 1 215 ? 21.566 4.097 -16.036 1.00 75.00 215 ILE A CA 1
ATOM 1652 C C . ILE A 1 215 ? 20.589 2.949 -16.316 1.00 75.00 215 ILE A C 1
ATOM 1654 O O . ILE A 1 215 ? 21.015 1.810 -16.482 1.00 75.00 215 ILE A O 1
ATOM 1658 N N . MET A 1 216 ? 19.278 3.223 -16.377 1.00 73.38 216 MET A N 1
ATOM 1659 C CA . MET A 1 216 ? 18.246 2.267 -16.809 1.00 73.38 216 MET A CA 1
ATOM 1660 C C . MET A 1 216 ? 17.108 3.004 -17.540 1.00 73.38 216 MET A C 1
ATOM 1662 O O . MET A 1 216 ? 16.796 4.146 -17.201 1.00 73.38 216 MET A O 1
ATOM 1666 N N . GLY A 1 217 ? 16.466 2.378 -18.533 1.00 66.38 217 GLY A N 1
ATOM 1667 C CA . GLY A 1 217 ? 15.263 2.904 -19.203 1.00 66.38 217 GLY A CA 1
ATOM 1668 C C . GLY A 1 217 ? 15.123 2.462 -20.670 1.00 66.38 217 GLY A C 1
ATOM 1669 O O . GLY A 1 217 ? 15.978 1.719 -21.164 1.00 66.38 217 GLY A O 1
ATOM 1670 N N . PRO A 1 218 ? 14.060 2.898 -21.375 1.00 55.09 218 PRO A N 1
ATOM 1671 C CA . PRO A 1 218 ? 13.828 2.545 -22.775 1.00 55.09 218 PRO A CA 1
ATOM 1672 C C . PRO A 1 218 ? 15.008 2.986 -23.648 1.00 55.09 218 PRO A C 1
ATOM 1674 O O . PRO A 1 218 ? 15.368 4.160 -23.677 1.00 55.09 218 PRO A O 1
ATOM 1677 N N . GLY A 1 219 ? 15.629 2.028 -24.340 1.00 46.44 219 GLY A N 1
ATOM 1678 C CA . GLY A 1 219 ? 16.758 2.285 -25.237 1.00 46.44 219 GLY A CA 1
ATOM 1679 C C . GLY A 1 219 ? 18.147 2.301 -24.587 1.00 46.44 219 GLY A C 1
ATOM 1680 O O . GLY A 1 219 ? 19.120 2.525 -25.305 1.00 46.44 219 GLY A O 1
ATOM 1681 N N . ALA A 1 220 ? 18.280 2.013 -23.285 1.00 44.84 220 ALA A N 1
ATOM 1682 C CA . ALA A 1 220 ? 19.588 1.777 -22.676 1.00 44.84 220 ALA A CA 1
ATOM 1683 C C . ALA A 1 220 ? 20.196 0.495 -23.273 1.00 44.84 220 ALA A C 1
ATOM 1685 O O . ALA A 1 220 ? 19.872 -0.623 -22.863 1.00 44.84 220 ALA A O 1
ATOM 1686 N N . LYS A 1 221 ? 21.045 0.643 -24.297 1.00 36.44 221 LYS A N 1
ATOM 1687 C CA . LYS A 1 221 ? 21.918 -0.444 -24.741 1.00 36.44 221 LYS A CA 1
ATOM 1688 C C . LYS A 1 221 ? 22.756 -0.844 -23.534 1.00 36.44 221 LYS A C 1
ATOM 1690 O O . LYS A 1 221 ? 23.346 0.016 -22.891 1.00 36.44 221 LYS A O 1
ATOM 1695 N N . ALA A 1 222 ? 22.782 -2.138 -23.224 1.00 37.25 222 ALA A N 1
ATOM 1696 C CA . ALA A 1 222 ? 23.796 -2.688 -22.341 1.00 37.25 222 ALA A CA 1
ATOM 1697 C C . ALA A 1 222 ? 25.145 -2.219 -22.888 1.00 37.25 222 ALA A C 1
ATOM 1699 O O . ALA A 1 222 ? 25.486 -2.588 -24.014 1.00 37.25 222 ALA A O 1
ATOM 1700 N N . ASP A 1 223 ? 25.841 -1.352 -22.154 1.00 36.91 223 ASP A N 1
ATOM 1701 C CA . ASP A 1 223 ? 27.127 -0.838 -22.591 1.00 36.91 223 ASP A CA 1
ATOM 1702 C C . ASP A 1 223 ? 28.034 -2.023 -22.910 1.00 36.91 223 ASP A C 1
ATOM 1704 O O . ASP A 1 223 ? 28.436 -2.819 -22.054 1.00 36.91 223 ASP A O 1
ATOM 1708 N N . SER A 1 224 ? 28.307 -2.153 -24.203 1.00 36.72 224 SER A N 1
ATOM 1709 C CA . SER A 1 224 ? 29.440 -2.874 -24.736 1.00 36.72 224 SER A CA 1
ATOM 1710 C C . SER A 1 224 ? 30.661 -2.425 -23.949 1.00 36.72 224 SER A C 1
ATOM 1712 O O . SER A 1 224 ? 31.026 -1.250 -23.996 1.00 36.72 224 SER A O 1
ATOM 1714 N N . LYS A 1 225 ? 31.279 -3.361 -23.218 1.00 29.55 225 LYS A N 1
ATOM 1715 C CA . LYS A 1 225 ? 32.621 -3.178 -22.656 1.00 29.55 225 LYS A CA 1
ATOM 1716 C C . LYS A 1 225 ? 33.490 -2.457 -23.695 1.00 29.55 225 LYS A C 1
ATOM 1718 O O . LYS A 1 225 ? 33.504 -2.918 -24.841 1.00 29.55 225 LYS A O 1
ATOM 1723 N N . PRO A 1 226 ? 34.234 -1.398 -23.334 1.00 34.22 226 PRO A N 1
ATOM 1724 C CA . PRO A 1 226 ? 35.256 -0.894 -24.232 1.00 34.22 226 PRO A CA 1
ATOM 1725 C C . PRO A 1 226 ? 36.203 -2.058 -24.527 1.00 34.22 226 PRO A C 1
ATOM 1727 O O . PRO A 1 226 ? 36.681 -2.737 -23.612 1.00 34.22 226 PRO A O 1
ATOM 1730 N N . ALA A 1 227 ? 36.389 -2.347 -25.814 1.00 38.31 227 ALA A N 1
ATOM 1731 C CA . ALA A 1 227 ? 37.373 -3.309 -26.261 1.00 38.31 227 ALA A CA 1
ATOM 1732 C C . ALA A 1 227 ? 38.725 -2.868 -25.695 1.00 38.31 227 ALA A C 1
ATOM 1734 O O . ALA A 1 227 ? 39.202 -1.772 -25.988 1.00 38.31 227 ALA A O 1
ATOM 1735 N N . VAL A 1 228 ? 39.313 -3.707 -24.845 1.00 39.69 228 VAL A N 1
ATOM 1736 C CA . VAL A 1 228 ? 40.715 -3.573 -24.464 1.00 39.69 228 VAL A CA 1
ATOM 1737 C C . VAL A 1 228 ? 41.497 -3.788 -25.755 1.00 39.69 228 VAL A C 1
ATOM 1739 O O . VAL A 1 228 ? 41.581 -4.910 -26.251 1.00 39.69 228 VAL A O 1
ATOM 1742 N N . GLY A 1 229 ? 41.961 -2.692 -26.355 1.00 38.97 229 GLY A N 1
ATOM 1743 C CA . GLY A 1 229 ? 42.851 -2.741 -27.506 1.00 38.97 229 GLY A CA 1
ATOM 1744 C C . GLY A 1 229 ? 44.136 -3.485 -27.130 1.00 38.97 229 GLY A C 1
ATOM 1745 O O . GLY A 1 229 ? 44.564 -3.405 -25.974 1.00 38.97 229 GLY A O 1
ATOM 1746 N N . PRO A 1 230 ? 44.742 -4.238 -28.061 1.00 41.00 230 PRO A N 1
ATOM 1747 C CA . PRO A 1 230 ? 45.981 -4.939 -27.779 1.00 41.00 230 PRO A CA 1
ATOM 1748 C C . PRO A 1 230 ? 47.073 -3.913 -27.465 1.00 41.00 230 PRO A C 1
ATOM 1750 O O . PRO A 1 230 ? 47.295 -2.970 -28.223 1.00 41.00 230 PRO A O 1
ATOM 1753 N N . VAL A 1 231 ? 47.738 -4.101 -26.327 1.00 43.41 231 VAL A N 1
ATOM 1754 C CA . VAL A 1 231 ? 48.980 -3.400 -26.002 1.00 43.41 231 VAL A CA 1
ATOM 1755 C C . VAL A 1 231 ? 50.018 -3.877 -27.013 1.00 43.41 231 VAL A C 1
ATOM 1757 O O . VAL A 1 231 ? 50.354 -5.061 -27.040 1.00 43.41 231 VAL A O 1
ATOM 1760 N N . ALA A 1 232 ? 50.472 -2.972 -27.878 1.00 39.88 232 ALA A N 1
ATOM 1761 C CA . ALA A 1 232 ? 51.644 -3.204 -28.703 1.00 39.88 232 ALA A CA 1
ATOM 1762 C C . ALA A 1 232 ? 52.852 -3.354 -27.771 1.00 39.88 232 ALA A C 1
ATOM 1764 O O . ALA A 1 232 ? 53.115 -2.479 -26.946 1.00 39.88 232 ALA A O 1
ATOM 1765 N N . ALA A 1 233 ? 53.526 -4.495 -27.869 1.00 42.34 233 ALA A N 1
ATOM 1766 C CA . ALA A 1 233 ? 54.836 -4.691 -27.281 1.00 42.34 233 ALA A CA 1
ATOM 1767 C C . ALA A 1 233 ? 55.876 -4.110 -28.247 1.00 42.34 233 ALA A C 1
ATOM 1769 O O . ALA A 1 233 ? 55.958 -4.564 -29.389 1.00 42.34 233 ALA A O 1
ATOM 1770 N N . GLU A 1 234 ? 56.638 -3.127 -27.775 1.00 41.44 234 GLU A N 1
ATOM 1771 C CA . GLU A 1 234 ? 57.995 -2.824 -28.246 1.00 41.44 234 GLU A CA 1
ATOM 1772 C C . GLU A 1 234 ? 58.973 -3.123 -27.108 1.00 41.44 234 GLU A C 1
ATOM 1774 O O . GLU A 1 234 ? 58.636 -2.796 -25.943 1.00 41.44 234 GLU A O 1
#

Sequence (234 aa):
MARQSNQTDHSSQWLTDRANGELRALIERKGFTLKCGKVLGVIGSPINGRTAKAIAEYLPPEASEDGKTATLFFNISIDKGAAYVLDHALRAMVHAVTGRKELDREYRDVLSGLGFEVRNGIRQAEMRPDLKAEIEAIVAAAPPLIHSAVDLAKWKRDRTQPTRNLKAECKTVGDDGTCGFKFRISKSQAERAGKLICPVCRGEMSVFDADDNQIMGPGAKADSKPAVGPVAAE

Radius of gyration: 20.1 Å; chains: 1; bounding box: 75×36×51 Å

Foldseek 3Di:
DDPPPLPDQQQQQLLQCCLFPLLQVLLVVLPFHFPAPGEGGAEAAAPVRPPPDQQKAKDALCVDPVSGYIYIYGPDDCVVDDLVVVVSSSLNSLCRRVSHRDCDPSSVVSCVSSAWAADPHDVPIHHHPVNSVSSVVSCVPGNGNDFDDDPPVPDDPPVDQPPWFKKKFFPDQDPPGDDGDIHTHGPVSCVRSPFDARSRPRGTIFIATPVRDTPDTPPPDPDDDPPPPDDDDD

Secondary structure (DSSP, 8-state):
---------BHHHHHHHHIIIIIHHHHHHTT---SSSEEEEEESB-TT---TT-SEEEEPGGGSTTS-EEEEEE---GGG-HHHHHHHHHHHHHHHHHTSS---HHHHHHHHHTTEE-SS-GGG-EE-HHHHHHHHHHHHHSPP-B-----GGG-----------EEEEE----TTS----EEEE-HHHHHHH-S-B-TTT-PBEEEE-TT--EEESTT---------------

pLDDT: mean 73.77, std 20.3, range [26.41, 97.62]